Protein 7OXU (pdb70)

Secondary structure (DSSP, 8-state):
----HHHHHHHHHHHHHHHTT--TT-GGGGGSPPP----TTHHHHHHHHHHHHHHHHHHHTTSTTGGGS-HHHHHHHHHHHHHHHHHHHHTTTEETTTTEEESSSTTTEE-HHHHHTTT--HHHHHHHHHHHHHHHTTT--HHHHHHHHHHHHT-S-STT-S-HHHHHHHHHHHHHHHHHHHHHH-SS-SSHHHHHHHHHHHHHHHHHHHHHHHHHHHTSHHHHTTS-HHHHHHSSS--/--HHHHHH--

Foldseek 3Di:
DDADPVLVVLLVQLLVLLVVQDDLQLPCLVVFDFQDLCLRRQRSVLRVLLSQLVSLLSSQCRRPPLVVDPPQQVLQLSLLCVVVLVLLVQLSQADPVVLFRPNDDPRPTDDPSNVVSNQADCVQVVLSSVLSVVVVVLVDDSSQSSLLSNLSSLQLPTPRHDPSVVSVVSNVVSLVSNLNCCVPPNPDDPPSSVVSVVSSVSSVVSSVSCLVRVVVQCVDVVRVVSHDPSCCVSSHDDD/DCVVVVVVVD

Structure (mmCIF, N/CA/C/O backbone):
data_7OXU
#
_entry.id   7OXU
#
_cell.length_a   65.728
_cell.length_b   65.728
_cell.length_c   264.354
_cell.angle_alpha   90.000
_cell.angle_beta   90.000
_cell.angle_gamma   120.000
#
_symmetry.space_group_name_H-M   'P 65 2 2'
#
loop_
_entity.id
_entity.type
_entity.pdbx_description
1 polymer 'Vitamin D3 receptor A'
2 polymer 'Mediator of RNA polymerase II transcription subunit 1'
3 non-polymer 'calcitroic acid'
4 water water
#
loop_
_atom_site.group_PDB
_atom_site.id
_atom_site.type_symbol
_atom_site.label_atom_id
_atom_site.label_alt_id
_atom_site.label_comp_id
_atom_site.label_asym_id
_atom_site.label_entity_id
_atom_site.label_seq_id
_atom_site.pdbx_PDB_ins_code
_atom_site.Cartn_x
_atom_site.Cartn_y
_atom_site.Cartn_z
_atom_site.occupancy
_atom_site.B_iso_or_equiv
_atom_site.auth_seq_id
_atom_site.auth_comp_id
_atom_site.auth_asym_id
_atom_site.auth_atom_id
_atom_site.pdbx_PDB_model_num
ATOM 1 N N . HIS A 1 3 ? 15.675 49.711 68.516 1.00 113.53 154 HIS A N 1
ATOM 2 C CA . HIS A 1 3 ? 15.296 51.003 69.077 1.00 115.82 154 HIS A CA 1
ATOM 3 C C . HIS A 1 3 ? 15.001 52.037 67.975 1.00 107.52 154 HIS A C 1
ATOM 4 O O . HIS A 1 3 ? 13.978 52.717 68.022 1.00 104.29 154 HIS A O 1
ATOM 11 N N . MET A 1 4 ? 15.882 52.143 66.978 1.00 106.44 155 MET A N 1
ATOM 12 C CA . MET A 1 4 ? 15.687 53.045 65.849 1.00 103.40 155 MET A CA 1
ATOM 13 C C . MET A 1 4 ? 16.233 52.392 64.584 1.00 100.26 155 MET A C 1
ATOM 14 O O . MET A 1 4 ? 16.921 51.367 64.637 1.00 102.14 155 MET A O 1
ATOM 19 N N . LEU A 1 5 ? 15.911 52.996 63.435 1.00 91.39 156 LEU A N 1
ATOM 20 C CA . LEU A 1 5 ? 16.454 52.600 62.137 1.00 71.81 156 LEU A CA 1
ATOM 21 C C . LEU A 1 5 ? 17.630 53.494 61.767 1.00 69.69 156 LEU A C 1
ATOM 22 O O . LEU A 1 5 ? 17.581 54.715 61.968 1.00 75.05 156 LEU A O 1
ATOM 27 N N . SER A 1 6 ? 18.682 52.886 61.219 1.00 63.13 157 SER A N 1
ATOM 28 C CA . SER A 1 6 ? 19.867 53.648 60.851 1.00 67.08 157 SER A CA 1
ATOM 29 C C . SER A 1 6 ? 19.685 54.277 59.473 1.00 61.90 157 SER A C 1
ATOM 30 O O . SER A 1 6 ? 18.762 53.943 58.728 1.00 56.62 157 SER A O 1
ATOM 33 N N . ASP A 1 7 ? 20.572 55.219 59.149 1.00 59.71 158 ASP A N 1
ATOM 34 C CA . ASP A 1 7 ? 20.478 55.911 57.867 1.00 73.23 158 ASP A CA 1
ATOM 35 C C . ASP A 1 7 ? 20.685 54.946 56.704 1.00 73.92 158 ASP A C 1
ATOM 36 O O . ASP A 1 7 ? 19.909 54.943 55.743 1.00 74.96 158 ASP A O 1
ATOM 41 N N . GLU A 1 8 ? 21.717 54.101 56.781 1.00 75.28 159 GLU A N 1
ATOM 42 C CA . GLU A 1 8 ? 21.909 53.091 55.748 1.00 81.03 159 GLU A CA 1
ATOM 43 C C . GLU A 1 8 ? 20.663 52.225 55.594 1.00 78.74 159 GLU A C 1
ATOM 44 O O . GLU A 1 8 ? 20.274 51.877 54.473 1.00 80.54 159 GLU A O 1
ATOM 50 N N . GLN A 1 9 ? 19.998 51.904 56.707 1.00 73.00 160 GLN A N 1
ATOM 51 C CA . GLN A 1 9 ? 18.837 51.021 56.648 1.00 67.55 160 GLN A CA 1
ATOM 52 C C . GLN A 1 9 ? 17.599 51.721 56.100 1.00 67.76 160 GLN A C 1
ATOM 53 O O . GLN A 1 9 ? 16.789 51.089 55.411 1.00 69.71 160 GLN A O 1
ATOM 59 N N . MET A 1 10 ? 17.409 53.006 56.421 1.00 70.39 161 MET A N 1
ATOM 60 C CA . MET A 1 10 ? 16.341 53.763 55.778 1.00 65.94 161 MET A CA 1
ATOM 61 C C . MET A 1 10 ? 16.567 53.838 54.276 1.00 61.08 161 MET A C 1
ATOM 62 O O . MET A 1 10 ? 15.609 53.775 53.500 1.00 62.98 161 MET A O 1
ATOM 67 N N . GLN A 1 11 ? 17.830 53.957 53.846 1.00 57.60 162 GLN A N 1
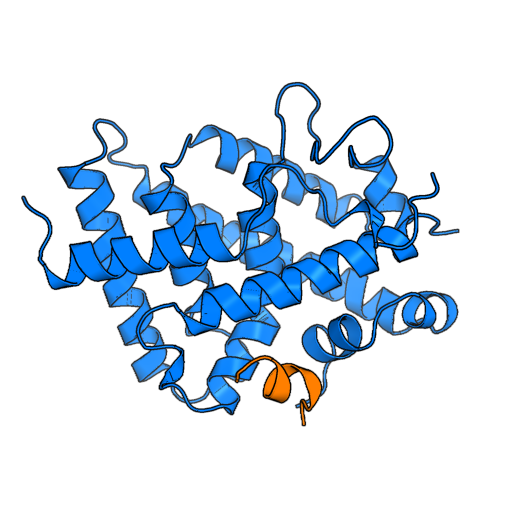ATOM 68 C CA . GLN A 1 11 ? 18.116 54.041 52.417 1.00 69.24 162 GLN A CA 1
ATOM 69 C C . GLN A 1 11 ? 17.904 52.698 51.724 1.00 67.28 162 GLN A C 1
ATOM 70 O O . GLN A 1 11 ? 17.398 52.653 50.595 1.00 60.15 162 GLN A O 1
ATOM 76 N N . ILE A 1 12 ? 18.281 51.593 52.377 1.00 64.55 163 ILE A N 1
ATOM 77 C CA . ILE A 1 12 ? 17.974 50.281 51.811 1.00 57.80 163 ILE A CA 1
ATOM 78 C C . ILE A 1 12 ? 16.463 50.135 51.614 1.00 61.02 163 ILE A C 1
ATOM 79 O O . ILE A 1 12 ? 16.002 49.623 50.588 1.00 63.44 163 ILE A O 1
ATOM 84 N N . ILE A 1 13 ? 15.668 50.620 52.571 1.00 64.10 164 ILE A N 1
ATOM 85 C CA . ILE A 1 13 ? 14.211 50.562 52.444 1.00 56.02 164 ILE A CA 1
ATOM 86 C C . ILE A 1 13 ? 13.723 51.464 51.310 1.00 50.65 164 ILE A C 1
ATOM 87 O O . ILE A 1 13 ? 12.785 51.124 50.582 1.00 46.29 164 ILE A O 1
ATOM 92 N N . ASN A 1 14 ? 14.315 52.647 51.173 1.00 51.82 165 ASN A N 1
ATOM 93 C CA . ASN A 1 14 ? 13.787 53.617 50.230 1.00 46.52 165 ASN A CA 1
ATOM 94 C C . ASN A 1 14 ? 13.958 53.137 48.804 1.00 50.81 165 ASN A C 1
ATOM 95 O O . ASN A 1 14 ? 12.994 53.123 48.030 1.00 55.73 165 ASN A O 1
ATOM 100 N N . SER A 1 15 ? 15.167 52.712 48.438 1.00 51.28 166 SER A N 1
ATOM 101 C CA . SER A 1 15 ? 15.353 52.285 47.057 1.00 56.64 166 SER A CA 1
ATOM 102 C C . SER A 1 15 ? 14.644 50.967 46.775 1.00 54.26 166 SER A C 1
ATOM 103 O O . SER A 1 15 ? 14.189 50.746 45.648 1.00 60.17 166 SER A O 1
ATOM 106 N N . LEU A 1 16 ? 14.493 50.105 47.777 1.00 49.82 167 LEU A N 1
ATOM 107 C CA . LEU A 1 16 ? 13.711 48.886 47.573 1.00 52.01 167 LEU A CA 1
ATOM 108 C C . LEU A 1 16 ? 12.247 49.196 47.281 1.00 51.61 167 LEU A C 1
ATOM 109 O O . LEU A 1 16 ? 11.637 48.578 46.400 1.00 56.69 167 LEU A O 1
ATOM 114 N N . VAL A 1 17 ? 11.651 50.125 48.035 1.00 43.09 168 VAL A N 1
ATOM 115 C CA . VAL A 1 17 ? 10.259 50.482 47.778 1.00 42.39 168 VAL A CA 1
ATOM 116 C C . VAL A 1 17 ? 10.133 51.169 46.432 1.00 51.99 168 VAL A C 1
ATOM 117 O O . VAL A 1 17 ? 9.226 50.873 45.645 1.00 66.24 168 VAL A O 1
ATOM 121 N N . GLU A 1 18 ? 11.044 52.095 46.146 1.00 52.12 169 GLU A N 1
ATOM 122 C CA . GLU A 1 18 ? 11.041 52.771 44.860 1.00 44.62 169 GLU A CA 1
ATOM 123 C C . GLU A 1 18 ? 11.208 51.776 43.717 1.00 48.72 169 GLU A C 1
ATOM 124 O O . GLU A 1 18 ? 10.503 51.848 42.704 1.00 47.60 169 GLU A O 1
ATOM 130 N N . ALA A 1 19 ? 12.134 50.828 43.872 1.00 50.52 170 ALA A N 1
ATOM 131 C CA . ALA A 1 19 ? 12.359 49.820 42.842 1.00 47.77 170 ALA A CA 1
ATOM 132 C C . ALA A 1 19 ? 11.078 49.067 42.522 1.00 47.04 170 ALA A C 1
ATOM 133 O O . ALA A 1 19 ? 10.718 48.893 41.353 1.00 61.51 170 ALA A O 1
ATOM 135 N N . HIS A 1 20 ? 10.394 48.592 43.553 1.00 39.87 171 HIS A N 1
ATOM 136 C CA . HIS A 1 20 ? 9.140 47.886 43.345 1.00 39.30 171 HIS A CA 1
ATOM 137 C C . HIS A 1 20 ? 8.126 48.785 42.674 1.00 48.02 171 HIS A C 1
ATOM 138 O O . HIS A 1 20 ? 7.359 48.340 41.808 1.00 58.10 171 HIS A O 1
ATOM 145 N N . HIS A 1 21 ? 8.117 50.059 43.046 1.00 45.84 172 HIS A N 1
ATOM 146 C CA . HIS A 1 21 ? 7.171 50.974 42.424 1.00 51.67 172 HIS A CA 1
ATOM 147 C C . HIS A 1 21 ? 7.458 51.158 40.937 1.00 51.88 172 HIS A C 1
ATOM 148 O O . HIS A 1 21 ? 6.527 51.315 40.147 1.00 53.14 172 HIS A O 1
ATOM 155 N N . LYS A 1 22 ? 8.731 51.115 40.538 1.00 54.66 173 LYS A N 1
ATOM 156 C CA . LYS A 1 22 ? 9.120 51.235 39.140 1.00 59.91 173 LYS A CA 1
ATOM 157 C C . LYS A 1 22 ? 8.887 49.964 38.336 1.00 63.47 173 LYS A C 1
ATOM 158 O O . LYS A 1 22 ? 9.093 49.987 37.122 1.00 74.42 173 LYS A O 1
ATOM 164 N N . THR A 1 23 ? 8.475 48.864 38.972 1.00 55.67 174 THR A N 1
ATOM 165 C CA . THR A 1 23 ? 8.385 47.569 38.307 1.00 40.09 174 THR A CA 1
ATOM 166 C C . THR A 1 23 ? 7.071 46.848 38.599 1.00 38.93 174 THR A C 1
ATOM 167 O O . THR A 1 23 ? 6.952 45.657 38.289 1.00 42.48 174 THR A O 1
ATOM 171 N N . TYR A 1 24 ? 6.087 47.530 39.188 1.00 41.31 175 TYR A N 1
ATOM 172 C CA . TYR A 1 24 ? 4.792 46.932 39.499 1.00 35.26 175 TYR A CA 1
ATOM 173 C C . TYR A 1 24 ? 3.685 47.941 39.234 1.00 45.91 175 TYR A C 1
ATOM 174 O O . TYR A 1 24 ? 3.665 49.027 39.821 1.00 49.95 175 TYR A O 1
ATOM 183 N N . ASP A 1 25 ? 2.748 47.562 38.373 1.00 55.19 176 ASP A N 1
ATOM 184 C CA . ASP A 1 25 ? 1.644 48.415 37.958 1.00 55.91 176 ASP A CA 1
ATOM 185 C C . ASP A 1 25 ? 0.366 47.804 38.512 1.00 55.83 176 ASP A C 1
ATOM 186 O O . ASP A 1 25 ? -0.055 46.729 38.073 1.00 62.59 176 ASP A O 1
ATOM 191 N N . ASP A 1 26 ? -0.236 48.487 39.486 1.00 52.96 177 ASP A N 1
ATOM 192 C CA . ASP A 1 26 ? -1.447 48.023 40.151 1.00 60.87 177 ASP A CA 1
ATOM 193 C C . ASP A 1 26 ? -2.683 48.143 39.275 1.00 69.89 177 ASP A C 1
ATOM 194 O O . ASP A 1 26 ? -3.794 47.884 39.760 1.00 79.05 177 ASP A O 1
ATOM 199 N N . SER A 1 27 ? -2.516 48.552 38.010 1.00 66.30 178 SER A N 1
ATOM 200 C CA . SER A 1 27 ? -3.600 48.594 37.039 1.00 63.58 178 SER A CA 1
ATOM 201 C C . SER A 1 27 ? -3.504 47.503 35.987 1.00 53.26 178 SER A C 1
ATOM 202 O O . SER A 1 27 ? -4.486 47.266 35.285 1.00 63.51 178 SER A O 1
ATOM 205 N N . TYR A 1 28 ? -2.352 46.844 35.860 1.00 51.25 179 TYR A N 1
ATOM 206 C CA . TYR A 1 28 ? -2.167 45.723 34.941 1.00 53.62 179 TYR A CA 1
ATOM 207 C C . TYR A 1 28 ? -2.534 46.121 33.515 1.00 55.70 179 TYR A C 1
ATOM 208 O O . TYR A 1 28 ? -3.274 45.431 32.816 1.00 62.46 179 TYR A O 1
ATOM 217 N N . SER A 1 29 ? -2.031 47.277 33.090 1.00 55.35 180 SER A N 1
ATOM 218 C CA . SER A 1 29 ? -2.467 47.840 31.822 1.00 61.62 180 SER A CA 1
ATOM 219 C C . SER A 1 29 ? -1.650 47.325 30.651 1.00 67.09 180 SER A C 1
ATOM 220 O O . SER A 1 29 ? -2.061 47.511 29.501 1.00 80.94 180 SER A O 1
ATOM 223 N N . ASP A 1 30 ? -0.519 46.678 30.921 1.00 56.92 181 ASP A N 1
ATOM 224 C CA . ASP A 1 30 ? 0.272 46.023 29.893 1.00 59.19 181 ASP A CA 1
ATOM 225 C C . ASP A 1 30 ? -0.280 44.661 29.504 1.00 64.14 181 ASP A C 1
ATOM 226 O O . ASP A 1 30 ? 0.144 44.110 28.481 1.00 61.16 181 ASP A O 1
ATOM 231 N N . PHE A 1 31 ? -1.213 44.110 30.285 1.00 63.45 182 PHE A N 1
ATOM 232 C CA . PHE A 1 31 ? -1.719 42.775 29.987 1.00 52.60 182 PHE A CA 1
ATOM 233 C C . PHE A 1 31 ? -2.438 42.715 28.643 1.00 53.19 182 PHE A C 1
ATOM 234 O O . PHE A 1 31 ? -2.553 41.630 28.058 1.00 52.25 182 PHE A O 1
ATOM 242 N N . VAL A 1 32 ? -2.896 43.852 28.114 1.00 48.72 183 VAL A N 1
ATOM 243 C CA . VAL A 1 32 ? -3.547 43.802 26.808 1.00 58.43 183 VAL A CA 1
ATOM 244 C C . VAL A 1 32 ? -2.557 43.452 25.709 1.00 60.55 183 VAL A C 1
ATOM 245 O O . VAL A 1 32 ? -2.954 42.920 24.671 1.00 70.93 183 VAL A O 1
ATOM 249 N N . ARG A 1 33 ? -1.272 43.709 25.924 1.00 56.59 184 ARG A N 1
ATOM 250 C CA . ARG A 1 33 ? -0.254 43.401 24.939 1.00 56.97 184 ARG A CA 1
ATOM 251 C C . ARG A 1 33 ? 0.146 41.932 24.935 1.00 50.30 184 ARG A C 1
ATOM 252 O O . ARG A 1 33 ? 0.924 41.526 24.071 1.00 59.70 184 ARG A O 1
ATOM 260 N N . PHE A 1 34 ? -0.340 41.137 25.876 1.00 45.62 185 PHE A N 1
ATOM 261 C CA . PHE A 1 34 ? -0.031 39.714 25.869 1.00 49.44 185 PHE A CA 1
ATOM 262 C C . PHE A 1 34 ? -0.946 38.996 24.898 1.00 50.92 185 PHE A C 1
ATOM 263 O O . PHE A 1 34 ? -2.007 39.502 24.519 1.00 58.84 185 PHE A O 1
ATOM 271 N N . ARG A 1 35 ? -0.554 37.777 24.540 1.00 47.65 186 ARG A N 1
ATOM 272 C CA . ARG A 1 35 ? -1.462 36.944 23.774 1.00 53.14 186 ARG A CA 1
ATOM 273 C C . ARG A 1 35 ? -2.711 36.700 24.614 1.00 50.47 186 ARG A C 1
ATOM 274 O O . ARG A 1 35 ? -2.615 36.544 25.830 1.00 53.30 186 ARG A O 1
ATOM 282 N N . PRO A 1 36 ? -3.888 36.660 23.997 1.00 58.30 187 PRO A N 1
ATOM 283 C CA . PRO A 1 36 ? -5.114 36.730 24.780 1.00 56.41 187 PRO A CA 1
ATOM 284 C C . PRO A 1 36 ? -5.364 35.431 25.520 1.00 58.25 187 PRO A C 1
ATOM 285 O O . PRO A 1 36 ? -4.987 34.346 25.049 1.00 61.02 187 PRO A O 1
ATOM 289 N N . PRO A 1 37 ? -5.999 35.492 26.689 1.00 59.82 188 PRO A N 1
ATOM 290 C CA . PRO A 1 37 ? -6.377 34.257 27.378 1.00 51.80 188 PRO A CA 1
ATOM 291 C C . PRO A 1 37 ? -7.501 33.543 26.644 1.00 53.17 188 PRO A C 1
ATOM 292 O O . PRO A 1 37 ? -8.395 34.172 26.075 1.00 52.49 188 PRO A O 1
ATOM 296 N N . VAL A 1 38 ? -7.448 32.213 26.667 1.00 55.61 189 VAL A N 1
ATOM 297 C CA . VAL A 1 38 ? -8.470 31.360 26.070 1.00 60.12 189 VAL A CA 1
ATOM 298 C C . VAL A 1 38 ? -8.835 30.298 27.096 1.00 67.22 189 VAL A C 1
ATOM 299 O O . VAL A 1 38 ? -7.979 29.500 27.491 1.00 70.64 189 VAL A O 1
ATOM 303 N N . ARG A 1 39 ? -10.092 30.285 27.531 1.00 70.43 190 ARG A N 1
ATOM 304 C CA . ARG A 1 39 ? -10.525 29.311 28.536 1.00 68.29 190 ARG A CA 1
ATOM 305 C C . ARG A 1 39 ? -11.127 28.056 27.920 1.00 72.18 190 ARG A C 1
ATOM 306 O O . ARG A 1 39 ? -12.267 27.699 28.221 1.00 75.24 190 ARG A O 1
ATOM 314 N N . ARG A 1 100 ? -4.770 21.855 23.893 1.00 94.45 251 ARG A N 1
ATOM 315 C CA . ARG A 1 100 ? -5.393 21.377 25.117 1.00 94.95 251 ARG A CA 1
ATOM 316 C C . ARG A 1 100 ? -5.074 22.295 26.294 1.00 92.55 251 ARG A C 1
ATOM 317 O O . ARG A 1 100 ? -5.755 22.256 27.319 1.00 100.65 251 ARG A O 1
ATOM 325 N N . LEU A 1 101 ? -4.035 23.115 26.143 1.00 82.25 252 LEU A N 1
ATOM 326 C CA . LEU A 1 101 ? -3.602 24.059 27.177 1.00 67.35 252 LEU A CA 1
ATOM 327 C C . LEU A 1 101 ? -3.809 25.484 26.674 1.00 58.22 252 LEU A C 1
ATOM 328 O O . LEU A 1 101 ? -2.864 26.198 26.345 1.00 57.05 252 LEU A O 1
ATOM 333 N N . SER A 1 102 ? -5.073 25.907 26.646 1.00 56.30 253 SER A N 1
ATOM 334 C CA . SER A 1 102 ? -5.446 27.132 25.952 1.00 53.01 253 SER A CA 1
ATOM 335 C C . SER A 1 102 ? -4.984 28.393 26.659 1.00 62.37 253 SER A C 1
ATOM 336 O O . SER A 1 102 ? -5.022 29.465 26.047 1.00 71.16 253 SER A O 1
ATOM 339 N N . MET A 1 103 ? -4.566 28.310 27.922 1.00 58.66 254 MET A N 1
ATOM 340 C CA . MET A 1 103 ? -4.123 29.498 28.638 1.00 52.27 254 MET A CA 1
ATOM 341 C C . MET A 1 103 ? -2.614 29.663 28.606 1.00 48.88 254 MET A C 1
ATOM 342 O O . MET A 1 103 ? -2.116 30.743 28.936 1.00 51.72 254 MET A O 1
ATOM 347 N N . LEU A 1 104 ? -1.886 28.629 28.211 1.00 44.23 255 LEU A N 1
ATOM 348 C CA . LEU A 1 104 ? -0.428 28.703 28.162 1.00 41.03 255 LEU A CA 1
ATOM 349 C C . LEU A 1 104 ? 0.100 29.911 27.394 1.00 44.19 255 LEU A C 1
ATOM 350 O O . LEU A 1 104 ? 1.058 30.536 27.871 1.00 45.38 255 LEU A O 1
ATOM 355 N N . PRO A 1 105 ? -0.426 30.280 26.218 1.00 43.05 256 PRO A N 1
ATOM 356 C CA . PRO A 1 105 ? 0.096 31.491 25.557 1.00 44.61 256 PRO A CA 1
ATOM 357 C C . PRO A 1 105 ? 0.039 32.741 26.421 1.00 44.46 256 PRO A C 1
ATOM 358 O O . PRO A 1 105 ? 1.049 33.449 26.555 1.00 46.69 256 PRO A O 1
ATOM 362 N N . HIS A 1 106 ? -1.127 33.048 26.988 1.00 44.94 257 HIS A N 1
ATOM 363 C CA . HIS A 1 106 ? -1.258 34.201 27.874 1.00 45.08 257 HIS A CA 1
ATOM 364 C C . HIS A 1 106 ? -0.358 34.057 29.104 1.00 50.02 257 HIS A C 1
ATOM 365 O O . HIS A 1 106 ? 0.416 34.961 29.442 1.00 53.40 257 HIS A O 1
ATOM 372 N N . LEU A 1 107 ? -0.425 32.916 29.777 1.00 47.14 258 LEU A N 1
ATOM 373 C CA . LEU A 1 107 ? 0.278 32.821 31.048 1.00 42.83 258 LEU A CA 1
ATOM 374 C C . LEU A 1 107 ? 1.775 32.766 30.846 1.00 43.67 258 LEU A C 1
ATOM 375 O O . LEU A 1 107 ? 2.527 33.231 31.704 1.00 52.38 258 LEU A O 1
ATOM 380 N N . ALA A 1 108 ? 2.235 32.241 29.716 1.00 42.46 259 ALA A N 1
ATOM 381 C CA . ALA A 1 108 ? 3.663 32.316 29.435 1.00 38.92 259 ALA A CA 1
ATOM 382 C C . ALA A 1 108 ? 4.069 33.758 29.179 1.00 40.94 259 ALA A C 1
ATOM 383 O O . ALA A 1 108 ? 5.155 34.198 29.587 1.00 35.29 259 ALA A O 1
ATOM 385 N N . ASP A 1 109 ? 3.195 34.512 28.514 1.00 41.50 260 ASP A N 1
ATOM 386 C CA . ASP A 1 109 ? 3.474 35.920 28.286 1.00 41.14 260 ASP A CA 1
ATOM 387 C C . ASP A 1 109 ? 3.468 36.699 29.601 1.00 44.54 260 ASP A C 1
ATOM 388 O O . ASP A 1 109 ? 4.348 37.539 29.822 1.00 41.40 260 ASP A O 1
ATOM 393 N N . LEU A 1 110 ? 2.503 36.406 30.497 1.00 49.50 261 LEU A N 1
ATOM 394 C CA . LEU A 1 110 ? 2.485 37.005 31.842 1.00 43.90 261 LEU A CA 1
ATOM 395 C C . LEU A 1 110 ? 3.777 36.712 32.600 1.00 41.34 261 LEU A C 1
ATOM 396 O O . LEU A 1 110 ? 4.445 37.633 33.081 1.00 47.17 261 LEU A O 1
ATOM 401 N N . VAL A 1 111 ? 4.143 35.427 32.701 1.00 41.39 262 VAL A N 1
ATOM 402 C CA . VAL A 1 111 ? 5.376 34.996 33.367 1.00 32.47 262 VAL A CA 1
ATOM 403 C C . VAL A 1 111 ? 6.605 35.650 32.740 1.00 44.62 262 VAL A C 1
ATOM 404 O O . VAL A 1 111 ? 7.564 36.008 33.436 1.00 44.13 262 VAL A O 1
ATOM 408 N N . SER A 1 112 ? 6.612 35.797 31.413 1.00 49.62 263 SER A N 1
ATOM 409 C CA . SER A 1 112 ? 7.782 36.366 30.755 1.00 42.93 263 SER A CA 1
ATOM 410 C C . SER A 1 112 ? 7.905 37.848 31.061 1.00 40.38 263 SER A C 1
ATOM 411 O O . SER A 1 112 ? 9.008 38.354 31.286 1.00 48.33 263 SER A O 1
ATOM 414 N N . TYR A 1 113 ? 6.777 38.558 31.037 1.00 43.71 264 TYR A N 1
ATOM 415 C CA . TYR A 1 113 ? 6.717 39.951 31.469 1.00 42.43 264 TYR A CA 1
ATOM 416 C C . TYR A 1 113 ? 7.278 40.114 32.867 1.00 40.38 264 TYR A C 1
ATOM 417 O O . TYR A 1 113 ? 8.158 40.950 33.097 1.00 41.40 264 TYR A O 1
ATOM 426 N N . SER A 1 114 ? 6.784 39.294 33.809 1.00 45.51 265 SER A N 1
ATOM 427 C CA . SER A 1 114 ? 7.135 39.434 35.221 1.00 44.70 265 SER A CA 1
ATOM 428 C C . SER A 1 114 ? 8.600 39.117 35.460 1.00 44.78 265 SER A C 1
ATOM 429 O O . SER A 1 114 ? 9.240 39.751 36.307 1.00 43.13 265 SER A O 1
ATOM 432 N N . ILE A 1 115 ? 9.152 38.145 34.721 1.00 40.55 266 ILE A N 1
ATOM 433 C CA . ILE A 1 115 ? 10.590 37.885 34.800 1.00 37.06 266 ILE A CA 1
ATOM 434 C C . ILE A 1 115 ? 11.363 39.158 34.515 1.00 42.90 266 ILE A C 1
ATOM 435 O O . ILE A 1 115 ? 12.290 39.523 35.250 1.00 48.66 266 ILE A O 1
ATOM 440 N N . GLN A 1 116 ? 10.975 39.865 33.452 1.00 42.29 267 GLN A N 1
ATOM 441 C CA . GLN A 1 116 ? 11.617 41.138 33.136 1.00 43.60 267 GLN A CA 1
ATOM 442 C C . GLN A 1 116 ? 11.480 42.120 34.280 1.00 45.20 267 GLN A C 1
ATOM 443 O O . GLN A 1 116 ? 12.434 42.832 34.623 1.00 45.58 267 GLN A O 1
ATOM 449 N N . LYS A 1 117 ? 10.284 42.193 34.859 1.00 46.75 268 LYS A N 1
ATOM 450 C CA . LYS A 1 117 ? 10.071 43.006 36.044 1.00 41.54 268 LYS A CA 1
ATOM 451 C C . LYS A 1 117 ? 11.008 42.589 37.175 1.00 45.11 268 LYS A C 1
ATOM 452 O O . LYS A 1 117 ? 11.714 43.423 37.749 1.00 47.74 268 LYS A O 1
ATOM 458 N N . VAL A 1 118 ? 11.059 41.287 37.478 1.00 42.52 269 VAL A N 1
ATOM 459 C CA . VAL A 1 118 ? 11.859 40.810 38.602 1.00 40.35 269 VAL A CA 1
ATOM 460 C C . VAL A 1 118 ? 13.322 41.183 38.417 1.00 46.40 269 VAL A C 1
ATOM 461 O O . VAL A 1 118 ? 14.019 41.499 39.384 1.00 56.19 269 VAL A O 1
ATOM 465 N N . ILE A 1 119 ? 13.794 41.217 37.178 1.00 50.79 270 ILE A N 1
ATOM 466 C CA . ILE A 1 119 ? 15.181 41.593 36.913 1.00 48.12 270 ILE A CA 1
ATOM 467 C C . ILE A 1 119 ? 15.423 43.067 37.230 1.00 47.34 270 ILE A C 1
ATOM 468 O O . ILE A 1 119 ? 16.399 43.413 37.904 1.00 52.85 270 ILE A O 1
ATOM 473 N N . GLY A 1 120 ? 14.564 43.961 36.721 1.00 35.08 271 GLY A N 1
ATOM 474 C CA . GLY A 1 120 ? 14.739 45.384 36.996 1.00 41.45 271 GLY A CA 1
ATOM 475 C C . GLY A 1 120 ? 14.704 45.717 38.483 1.00 50.35 271 GLY A C 1
ATOM 476 O O . GLY A 1 120 ? 15.454 46.581 38.956 1.00 45.79 271 GLY A O 1
ATOM 477 N N . PHE A 1 121 ? 13.811 45.053 39.231 1.00 45.13 272 PHE A N 1
ATOM 478 C CA . PHE A 1 121 ? 13.831 45.110 40.688 1.00 41.25 272 PHE A CA 1
ATOM 479 C C . PHE A 1 121 ? 15.161 44.606 41.238 1.00 47.02 272 PHE A C 1
ATOM 480 O O . PHE A 1 121 ? 15.827 45.295 42.022 1.00 47.83 272 PHE A O 1
ATOM 488 N N . ALA A 1 122 ? 15.580 43.414 40.806 1.00 49.33 273 ALA A N 1
ATOM 489 C CA . ALA A 1 122 ? 16.815 42.822 41.310 1.00 41.55 273 ALA A CA 1
ATOM 490 C C . ALA A 1 122 ? 18.018 43.717 41.051 1.00 43.23 273 ALA A C 1
ATOM 491 O O . ALA A 1 122 ? 18.920 43.809 41.887 1.00 55.13 273 ALA A O 1
ATOM 493 N N . LYS A 1 123 ? 18.059 44.373 39.895 1.00 44.82 274 LYS A N 1
ATOM 494 C CA . LYS A 1 123 ? 19.163 45.268 39.575 1.00 50.87 274 LYS A CA 1
ATOM 495 C C . LYS A 1 123 ? 19.225 46.469 40.496 1.00 55.97 274 LYS A C 1
ATOM 496 O O . LYS A 1 123 ? 20.142 47.285 40.367 1.00 58.28 274 LYS A O 1
ATOM 502 N N . MET A 1 124 ? 18.270 46.618 41.398 1.00 54.87 275 MET A N 1
ATOM 503 C CA . MET A 1 124 ? 18.223 47.794 42.239 1.00 59.74 275 MET A CA 1
ATOM 504 C C . MET A 1 124 ? 18.342 47.487 43.721 1.00 58.94 275 MET A C 1
ATOM 505 O O . MET A 1 124 ? 18.545 48.423 44.510 1.00 56.69 275 MET A O 1
ATOM 510 N N . ILE A 1 125 ? 18.219 46.218 44.112 1.00 56.29 276 ILE A N 1
ATOM 511 C CA . ILE A 1 125 ? 18.608 45.694 45.420 1.00 44.02 276 ILE A CA 1
ATOM 512 C C . ILE A 1 125 ? 20.047 46.116 45.687 1.00 52.70 276 ILE A C 1
ATOM 513 O O . ILE A 1 125 ? 20.918 45.879 44.839 1.00 63.61 276 ILE A O 1
ATOM 518 N N . PRO A 1 126 ? 20.344 46.740 46.827 1.00 60.63 277 PRO A N 1
ATOM 519 C CA . PRO A 1 126 ? 21.718 47.198 47.100 1.00 67.06 277 PRO A CA 1
ATOM 520 C C . PRO A 1 126 ? 22.738 46.068 47.044 1.00 63.17 277 PRO A C 1
ATOM 521 O O . PRO A 1 126 ? 22.629 45.069 47.755 1.00 57.59 277 PRO A O 1
ATOM 525 N N . GLY A 1 127 ? 23.735 46.231 46.176 1.00 64.51 278 GLY A N 1
ATOM 526 C CA . GLY A 1 127 ? 24.832 45.295 46.080 1.00 65.73 278 GLY A CA 1
ATOM 527 C C . GLY A 1 127 ? 24.672 44.186 45.059 1.00 59.05 278 GLY A C 1
ATOM 528 O O . GLY A 1 127 ? 25.673 43.571 44.681 1.00 59.53 278 GLY A O 1
ATOM 529 N N . PHE A 1 128 ? 23.446 43.886 44.630 1.00 47.74 279 PHE A N 1
ATOM 530 C CA . PHE A 1 128 ? 23.252 42.876 43.591 1.00 65.96 279 PHE A CA 1
ATOM 531 C C . PHE A 1 128 ? 24.089 43.193 42.352 1.00 62.68 279 PHE A C 1
ATOM 532 O O . PHE A 1 128 ? 24.781 42.319 41.817 1.00 64.27 279 PHE A O 1
ATOM 540 N N . ARG A 1 129 ? 24.074 44.455 41.912 1.00 58.18 280 ARG A N 1
ATOM 541 C CA . ARG A 1 129 ? 24.853 44.876 40.753 1.00 61.62 280 ARG A CA 1
ATOM 542 C C . ARG A 1 129 ? 26.330 44.529 40.863 1.00 59.07 280 ARG A C 1
ATOM 543 O O . ARG A 1 129 ? 26.998 44.411 39.833 1.00 72.57 280 ARG A O 1
ATOM 551 N N . ASP A 1 130 ? 26.860 44.371 42.069 1.00 58.52 281 ASP A N 1
ATOM 552 C CA . ASP A 1 130 ? 28.293 44.183 42.254 1.00 68.02 281 ASP A CA 1
ATOM 553 C C . ASP A 1 130 ? 28.699 42.724 42.278 1.00 68.19 281 ASP A C 1
ATOM 554 O O . ASP A 1 130 ? 29.899 42.429 42.211 1.00 77.44 281 ASP A O 1
ATOM 559 N N . LEU A 1 131 ? 27.733 41.819 42.396 1.00 64.29 282 LEU A N 1
ATOM 560 C CA . LEU A 1 131 ? 28.003 40.403 42.208 1.00 66.23 282 LEU A CA 1
ATOM 561 C C . LEU A 1 131 ? 28.452 40.146 40.777 1.00 61.93 282 LEU A C 1
ATOM 562 O O . LEU A 1 131 ? 28.040 40.835 39.843 1.00 59.63 282 LEU A O 1
ATOM 567 N N . THR A 1 132 ? 29.291 39.134 40.598 1.00 63.81 283 THR A N 1
ATOM 568 C CA . THR A 1 132 ? 29.677 38.781 39.241 1.00 66.76 283 THR A CA 1
ATOM 569 C C . THR A 1 132 ? 28.446 38.392 38.430 1.00 64.15 283 THR A C 1
ATOM 570 O O . THR A 1 132 ? 27.386 38.058 38.970 1.00 62.67 283 THR A O 1
ATOM 574 N N . ALA A 1 133 ? 28.587 38.478 37.106 1.00 67.14 284 ALA A N 1
ATOM 575 C CA . ALA A 1 133 ? 27.463 38.190 36.221 1.00 59.52 284 ALA A CA 1
ATOM 576 C C . ALA A 1 133 ? 26.925 36.788 36.454 1.00 54.56 284 ALA A C 1
ATOM 577 O O . ALA A 1 133 ? 25.712 36.552 36.371 1.00 47.42 284 ALA A O 1
ATOM 579 N N . GLU A 1 134 ? 27.814 35.842 36.752 1.00 53.77 285 GLU A N 1
ATOM 580 C CA . GLU A 1 134 ? 27.378 34.465 36.928 1.00 63.27 285 GLU A CA 1
ATOM 581 C C . GLU A 1 134 ? 26.546 34.305 38.197 1.00 67.35 285 GLU A C 1
ATOM 582 O O . GLU A 1 134 ? 25.604 33.504 38.219 1.00 67.10 285 GLU A O 1
ATOM 588 N N . ASP A 1 135 ? 26.835 35.089 39.243 1.00 69.66 286 ASP A N 1
ATOM 589 C CA . ASP A 1 135 ? 26.004 35.020 40.441 1.00 61.44 286 ASP A CA 1
ATOM 590 C C . ASP A 1 135 ? 24.681 35.734 40.245 1.00 55.80 286 ASP A C 1
ATOM 591 O O . ASP A 1 135 ? 23.644 35.229 40.685 1.00 65.96 286 ASP A O 1
ATOM 596 N N . GLN A 1 136 ? 24.684 36.897 39.585 1.00 50.07 287 GLN A N 1
ATOM 597 C CA . GLN A 1 136 ? 23.406 37.538 39.276 1.00 51.43 287 GLN A CA 1
ATOM 598 C C . GLN A 1 136 ? 22.525 36.612 38.453 1.00 46.18 287 GLN A C 1
ATOM 599 O O . GLN A 1 136 ? 21.307 36.550 38.660 1.00 48.06 287 GLN A O 1
ATOM 605 N N . ILE A 1 137 ? 23.127 35.877 37.521 1.00 45.83 288 ILE A N 1
ATOM 606 C CA . ILE A 1 137 ? 22.357 34.947 36.708 1.00 55.52 288 ILE A CA 1
ATOM 607 C C . ILE A 1 137 ? 21.914 33.752 37.552 1.00 56.23 288 ILE A C 1
ATOM 608 O O . ILE A 1 137 ? 20.737 33.362 37.533 1.00 47.36 288 ILE A O 1
ATOM 613 N N . ALA A 1 138 ? 22.836 33.191 38.350 1.00 57.78 289 ALA A N 1
ATOM 614 C CA . ALA A 1 138 ? 22.500 32.036 39.181 1.00 41.55 289 ALA A CA 1
ATOM 615 C C . ALA A 1 138 ? 21.354 32.346 40.140 1.00 50.56 289 ALA A C 1
ATOM 616 O O . ALA A 1 138 ? 20.446 31.526 40.322 1.00 52.76 289 ALA A O 1
ATOM 618 N N . LEU A 1 139 ? 21.363 33.539 40.737 1.00 46.64 290 LEU A N 1
ATOM 619 C CA . LEU A 1 139 ? 20.299 33.930 41.656 1.00 50.00 290 LEU A CA 1
ATOM 620 C C . LEU A 1 139 ? 18.972 34.136 40.931 1.00 49.96 290 LEU A C 1
ATOM 621 O O . LEU A 1 139 ? 17.934 33.618 41.358 1.00 49.06 290 LEU A O 1
ATOM 626 N N . LEU A 1 140 ? 18.977 34.902 39.837 1.00 55.16 291 LEU A N 1
ATOM 627 C CA . LEU A 1 140 ? 17.733 35.141 39.105 1.00 52.48 291 LEU A CA 1
ATOM 628 C C . LEU A 1 140 ? 17.157 33.856 38.511 1.00 47.55 291 LEU A C 1
ATOM 629 O O . LEU A 1 140 ? 15.934 33.705 38.439 1.00 44.59 291 LEU A O 1
ATOM 634 N N . LYS A 1 141 ? 18.005 32.915 38.093 1.00 42.92 292 LYS A N 1
ATOM 635 C CA . LYS A 1 141 ? 17.487 31.698 37.475 1.00 43.14 292 LYS A CA 1
ATOM 636 C C . LYS A 1 141 ? 16.747 30.821 38.482 1.00 51.49 292 LYS A C 1
ATOM 637 O O . LYS A 1 141 ? 15.650 30.331 38.191 1.00 60.92 292 LYS A O 1
ATOM 643 N N . SER A 1 142 ? 17.315 30.616 39.680 1.00 54.83 293 SER A N 1
ATOM 644 C CA . SER A 1 142 ? 16.645 29.747 40.644 1.00 57.87 293 SER A CA 1
ATOM 645 C C . SER A 1 142 ? 15.546 30.439 41.441 1.00 51.50 293 SER A C 1
ATOM 646 O O . SER A 1 142 ? 14.657 29.751 41.947 1.00 62.70 293 SER A O 1
ATOM 649 N N . SER A 1 143 ? 15.565 31.766 41.566 1.00 40.11 294 SER A N 1
ATOM 650 C CA . SER A 1 143 ? 14.614 32.453 42.439 1.00 42.87 294 SER A CA 1
ATOM 651 C C . SER A 1 143 ? 13.486 33.143 41.696 1.00 44.22 294 SER A C 1
ATOM 652 O O . SER A 1 143 ? 12.519 33.565 42.336 1.00 54.98 294 SER A O 1
ATOM 655 N N . ALA A 1 144 ? 13.597 33.282 40.376 1.00 46.83 295 ALA A N 1
ATOM 656 C CA . ALA A 1 144 ? 12.645 34.075 39.599 1.00 38.31 295 ALA A CA 1
ATOM 657 C C . ALA A 1 144 ? 11.200 33.686 39.883 1.00 43.54 295 ALA A C 1
ATOM 658 O O . ALA A 1 144 ? 10.355 34.549 40.154 1.00 46.51 295 ALA A O 1
ATOM 660 N N . ILE A 1 145 ? 10.890 32.390 39.806 1.00 47.97 296 ILE A N 1
ATOM 661 C CA . ILE A 1 145 ? 9.509 31.960 40.000 1.00 50.93 296 ILE A CA 1
ATOM 662 C C . ILE A 1 145 ? 9.036 32.273 41.412 1.00 52.72 296 ILE A C 1
ATOM 663 O O . ILE A 1 145 ? 7.873 32.646 41.620 1.00 53.65 296 ILE A O 1
ATOM 668 N N . GLU A 1 146 ? 9.929 32.133 42.403 1.00 45.45 297 GLU A N 1
ATOM 669 C CA . GLU A 1 146 ? 9.577 32.457 43.781 1.00 47.91 297 GLU A CA 1
ATOM 670 C C . GLU A 1 146 ? 9.260 33.941 43.942 1.00 45.06 297 GLU A C 1
ATOM 671 O O . GLU A 1 146 ? 8.322 34.303 44.663 1.00 44.29 297 GLU A O 1
ATOM 677 N N . ILE A 1 147 ? 10.031 34.814 43.281 1.00 41.60 298 ILE A N 1
ATOM 678 C CA . ILE A 1 147 ? 9.730 36.246 43.326 1.00 39.64 298 ILE A CA 1
ATOM 679 C C . ILE A 1 147 ? 8.441 36.555 42.588 1.00 44.07 298 ILE A C 1
ATOM 680 O O . ILE A 1 147 ? 7.736 37.507 42.931 1.00 51.75 298 ILE A O 1
ATOM 685 N N . ILE A 1 148 ? 8.121 35.775 41.557 1.00 48.25 299 ILE A N 1
ATOM 686 C CA . ILE A 1 148 ? 6.851 35.938 40.860 1.00 49.09 299 ILE A CA 1
ATOM 687 C C . ILE A 1 148 ? 5.688 35.518 41.758 1.00 50.32 299 ILE A C 1
ATOM 688 O O . ILE A 1 148 ? 4.664 36.211 41.830 1.00 65.33 299 ILE A O 1
ATOM 693 N N . MET A 1 149 ? 5.827 34.395 42.470 1.00 43.01 300 MET A N 1
ATOM 694 C CA . MET A 1 149 ? 4.793 33.993 43.423 1.00 50.36 300 MET A CA 1
ATOM 695 C C . MET A 1 149 ? 4.617 35.036 44.526 1.00 50.84 300 MET A C 1
ATOM 696 O O . MET A 1 149 ? 3.491 35.412 44.868 1.00 50.39 300 MET A O 1
ATOM 701 N N . LEU A 1 150 ? 5.730 35.524 45.084 1.00 51.06 301 LEU A N 1
ATOM 702 C CA . LEU A 1 150 ? 5.688 36.595 46.079 1.00 41.29 301 LEU A CA 1
ATOM 703 C C . LEU A 1 150 ? 5.007 37.841 45.540 1.00 42.51 301 LEU A C 1
ATOM 704 O O . LEU A 1 150 ? 4.111 38.398 46.183 1.00 44.22 301 LEU A O 1
ATOM 709 N N . ARG A 1 151 ? 5.445 38.321 44.366 1.00 45.10 302 ARG A N 1
ATOM 710 C CA . ARG A 1 151 ? 4.890 39.571 43.857 1.00 42.04 302 ARG A CA 1
ATOM 711 C C . ARG A 1 151 ? 3.452 39.385 43.407 1.00 43.86 302 ARG A C 1
ATOM 712 O O . ARG A 1 151 ? 2.658 40.330 43.475 1.00 49.26 302 ARG A O 1
ATOM 720 N N . SER A 1 152 ? 3.084 38.168 42.991 1.00 38.06 303 SER A N 1
ATOM 721 C CA . SER A 1 152 ? 1.704 37.917 42.596 1.00 37.50 303 SER A CA 1
ATOM 722 C C . SER A 1 152 ? 0.736 38.142 43.744 1.00 45.66 303 SER A C 1
ATOM 723 O O . SER A 1 152 ? -0.468 38.298 43.506 1.00 50.25 303 SER A O 1
ATOM 726 N N . ASN A 1 153 ? 1.230 38.169 44.984 1.00 45.81 304 ASN A N 1
ATOM 727 C CA . ASN A 1 153 ? 0.324 38.302 46.111 1.00 46.06 304 ASN A CA 1
ATOM 728 C C . ASN A 1 153 ? -0.445 39.617 46.071 1.00 48.49 304 ASN A C 1
ATOM 729 O O . ASN A 1 153 ? -1.532 39.712 46.654 1.00 50.60 304 ASN A O 1
ATOM 734 N N . GLN A 1 154 ? 0.094 40.643 45.399 1.00 46.88 305 GLN A N 1
ATOM 735 C CA . GLN A 1 154 ? -0.613 41.920 45.325 1.00 49.37 305 GLN A CA 1
ATOM 736 C C . GLN A 1 154 ? -1.884 41.851 44.484 1.00 51.91 305 GLN A C 1
ATOM 737 O O . GLN A 1 154 ? -2.762 42.704 44.654 1.00 58.02 305 GLN A O 1
ATOM 743 N N . SER A 1 155 ? -2.017 40.875 43.581 1.00 44.87 306 SER A N 1
ATOM 744 C CA . SER A 1 155 ? -3.265 40.771 42.835 1.00 50.25 306 SER A CA 1
ATOM 745 C C . SER A 1 155 ? -4.188 39.691 43.382 1.00 47.85 306 SER A C 1
ATOM 746 O O . SER A 1 155 ? -5.365 39.650 43.006 1.00 55.60 306 SER A O 1
ATOM 749 N N . PHE A 1 156 ? -3.704 38.854 44.288 1.00 43.65 307 PHE A N 1
ATOM 750 C CA . PHE A 1 156 ? -4.544 37.809 44.855 1.00 48.44 307 PHE A CA 1
ATOM 751 C C . PHE A 1 156 ? -5.649 38.410 45.720 1.00 59.03 307 PHE A C 1
ATOM 752 O O . PHE A 1 156 ? -5.447 39.402 46.427 1.00 68.95 307 PHE A O 1
ATOM 760 N N . SER A 1 157 ? -6.830 37.808 45.649 1.00 58.48 308 SER A N 1
ATOM 761 C CA . SER A 1 157 ? -7.994 38.282 46.381 1.00 61.22 308 SER A CA 1
ATOM 762 C C . SER A 1 157 ? -8.604 37.132 47.168 1.00 63.44 308 SER A C 1
ATOM 763 O O . SER A 1 157 ? -8.851 36.058 46.613 1.00 56.11 308 SER A O 1
ATOM 766 N N . LEU A 1 158 ? -8.855 37.364 48.459 1.00 68.14 309 LEU A N 1
ATOM 767 C CA . LEU A 1 158 ? -9.446 36.325 49.293 1.00 67.98 309 LEU A CA 1
ATOM 768 C C . LEU A 1 158 ? -10.909 36.088 48.940 1.00 74.95 309 LEU A C 1
ATOM 769 O O . LEU A 1 158 ? -11.381 34.946 48.978 1.00 72.99 309 LEU A O 1
ATOM 774 N N . GLU A 1 159 ? -11.641 37.152 48.598 1.00 85.80 310 GLU A N 1
ATOM 775 C CA . GLU A 1 159 ? -13.052 37.012 48.246 1.00 95.36 310 GLU A CA 1
ATOM 776 C C . GLU A 1 159 ? -13.237 35.959 47.168 1.00 101.22 310 GLU A C 1
ATOM 777 O O . GLU A 1 159 ? -14.067 35.056 47.302 1.00 104.73 310 GLU A O 1
ATOM 783 N N . ASP A 1 160 ? -12.448 36.049 46.095 1.00 104.02 311 ASP A N 1
ATOM 784 C CA . ASP A 1 160 ? -12.580 35.161 44.949 1.00 94.33 311 ASP A CA 1
ATOM 785 C C . ASP A 1 160 ? -11.505 34.085 44.882 1.00 77.77 311 ASP A C 1
ATOM 786 O O . ASP A 1 160 ? -11.622 33.179 44.053 1.00 83.21 311 ASP A O 1
ATOM 791 N N . MET A 1 161 ? -10.478 34.145 45.731 1.00 67.68 312 MET A N 1
ATOM 792 C CA . MET A 1 161 ? -9.415 33.133 45.752 1.00 67.24 312 MET A CA 1
ATOM 793 C C . MET A 1 161 ? -8.668 33.097 44.426 1.00 69.94 312 MET A C 1
ATOM 794 O O . MET A 1 161 ? -8.345 32.034 43.899 1.00 62.71 312 MET A O 1
ATOM 799 N N . SER A 1 162 ? -8.386 34.274 43.883 1.00 73.50 313 SER A N 1
ATOM 800 C CA . SER A 1 162 ? -7.836 34.371 42.548 1.00 69.21 313 SER A CA 1
ATOM 801 C C . SER A 1 162 ? -6.991 35.626 42.450 1.00 70.99 313 SER A C 1
ATOM 802 O O . SER A 1 162 ? -7.040 36.513 43.310 1.00 72.57 313 SER A O 1
ATOM 805 N N . TRP A 1 163 ? -6.216 35.692 41.375 1.00 66.70 314 TRP A N 1
ATOM 806 C CA . TRP A 1 163 ? -5.511 36.906 41.003 1.00 57.27 314 TRP A CA 1
ATOM 807 C C . TRP A 1 163 ? -6.441 37.724 40.111 1.00 61.03 314 TRP A C 1
ATOM 808 O O . TRP A 1 163 ? -6.960 37.213 39.118 1.00 64.01 314 TRP A O 1
ATOM 819 N N . SER A 1 164 ? -6.715 38.962 40.513 1.00 67.31 315 SER A N 1
ATOM 820 C CA . SER A 1 164 ? -7.692 39.825 39.857 1.00 64.83 315 SER A CA 1
ATOM 821 C C . SER A 1 164 ? -6.905 40.966 39.228 1.00 66.74 315 SER A C 1
ATOM 822 O O . SER A 1 164 ? -6.800 42.061 39.782 1.00 72.60 315 SER A O 1
ATOM 825 N N . CYS A 1 165 ? -6.331 40.692 38.068 1.00 59.76 316 CYS A N 1
ATOM 826 C CA . CYS A 1 165 ? -5.598 41.696 37.322 1.00 60.71 316 CYS A CA 1
ATOM 827 C C . CYS A 1 165 ? -6.465 42.480 36.352 1.00 66.24 316 CYS A C 1
ATOM 828 O O . CYS A 1 165 ? -5.925 43.268 35.566 1.00 61.68 316 CYS A O 1
ATOM 831 N N . GLY A 1 166 ? -7.775 42.283 36.384 1.00 62.65 317 GLY A N 1
ATOM 832 C CA . GLY A 1 166 ? -8.636 42.921 35.415 1.00 70.34 317 GLY A CA 1
ATOM 833 C C . GLY A 1 166 ? -10.036 42.382 35.539 1.00 84.76 317 GLY A C 1
ATOM 834 O O . GLY A 1 166 ? -10.396 41.772 36.550 1.00 101.66 317 GLY A O 1
ATOM 835 N N . GLY A 1 167 ? -10.825 42.609 34.499 1.00 80.31 318 GLY A N 1
ATOM 836 C CA . GLY A 1 167 ? -12.167 42.093 34.452 1.00 78.95 318 GLY A CA 1
ATOM 837 C C . GLY A 1 167 ? -12.169 40.583 34.346 1.00 82.03 318 GLY A C 1
ATOM 838 O O . GLY A 1 167 ? -11.279 39.895 34.859 1.00 86.06 318 GLY A O 1
ATOM 839 N N . PRO A 1 168 ? -13.175 40.032 33.671 1.00 81.54 319 PRO A N 1
ATOM 840 C CA . PRO A 1 168 ? -13.209 38.569 33.502 1.00 80.11 319 PRO A CA 1
ATOM 841 C C . PRO A 1 168 ? -12.028 38.007 32.719 1.00 76.35 319 PRO A C 1
ATOM 842 O O . PRO A 1 168 ? -11.673 36.837 32.916 1.00 64.35 319 PRO A O 1
ATOM 846 N N . ASP A 1 169 ? -11.382 38.807 31.865 1.00 80.03 320 ASP A N 1
ATOM 847 C CA . ASP A 1 169 ? -10.270 38.283 31.073 1.00 76.92 320 ASP A CA 1
ATOM 848 C C . ASP A 1 169 ? -9.066 37.967 31.945 1.00 64.51 320 ASP A C 1
ATOM 849 O O . ASP A 1 169 ? -8.479 36.884 31.831 1.00 58.12 320 ASP A O 1
ATOM 854 N N . PHE A 1 170 ? -8.665 38.917 32.797 1.00 67.62 321 PHE A N 1
ATOM 855 C CA . PHE A 1 170 ? -7.401 38.849 33.523 1.00 65.13 321 PHE A CA 1
ATOM 856 C C . PHE A 1 170 ? -7.581 38.421 34.965 1.00 60.55 321 PHE A C 1
ATOM 857 O O . PHE A 1 170 ? -6.665 38.595 35.771 1.00 58.70 321 PHE A O 1
ATOM 865 N N . LYS A 1 171 ? -8.739 37.859 35.295 1.00 67.06 322 LYS A N 1
ATOM 866 C CA . LYS A 1 171 ? -9.008 37.270 36.604 1.00 65.18 322 LYS A CA 1
ATOM 867 C C . LYS A 1 171 ? -8.673 35.785 36.527 1.00 63.57 322 LYS A C 1
ATOM 868 O O . LYS A 1 171 ? -9.450 34.993 35.994 1.00 72.67 322 LYS A O 1
ATOM 874 N N . TYR A 1 172 ? -7.514 35.408 37.066 1.00 55.10 323 TYR A N 1
ATOM 875 C CA . TYR A 1 172 ? -6.959 34.060 36.946 1.00 55.90 323 TYR A CA 1
ATOM 876 C C . TYR A 1 172 ? -7.338 33.218 38.156 1.00 62.25 323 TYR A C 1
ATOM 877 O O . TYR A 1 172 ? -6.995 33.565 39.290 1.00 67.59 323 TYR A O 1
ATOM 886 N N . CYS A 1 173 ? -8.014 32.103 37.912 1.00 68.40 324 CYS A N 1
ATOM 887 C CA . CYS A 1 173 ? -8.351 31.129 38.939 1.00 71.31 324 CYS A CA 1
ATOM 888 C C . CYS A 1 173 ? -7.555 29.846 38.707 1.00 74.05 324 CYS A C 1
ATOM 889 O O . CYS A 1 173 ? -6.745 29.742 37.783 1.00 76.39 324 CYS A O 1
ATOM 892 N N . ILE A 1 174 ? -7.796 28.856 39.566 1.00 76.71 325 ILE A N 1
ATOM 893 C CA . ILE A 1 174 ? -7.029 27.614 39.513 1.00 76.52 325 ILE A CA 1
ATOM 894 C C . ILE A 1 174 ? -7.320 26.845 38.228 1.00 76.23 325 ILE A C 1
ATOM 895 O O . ILE A 1 174 ? -6.409 26.281 37.604 1.00 64.20 325 ILE A O 1
ATOM 900 N N . ASN A 1 175 ? -8.592 26.802 37.817 1.00 84.02 326 ASN A N 1
ATOM 901 C CA . ASN A 1 175 ? -8.956 26.143 36.569 1.00 80.70 326 ASN A CA 1
ATOM 902 C C . ASN A 1 175 ? -8.208 26.753 35.387 1.00 82.83 326 ASN A C 1
ATOM 903 O O . ASN A 1 175 ? -7.801 26.040 34.463 1.00 89.14 326 ASN A O 1
ATOM 908 N N . ASP A 1 176 ? -8.009 28.072 35.404 1.00 72.73 327 ASP A N 1
ATOM 909 C CA . ASP A 1 176 ? -7.269 28.724 34.332 1.00 58.22 327 ASP A CA 1
ATOM 910 C C . ASP A 1 176 ? -5.841 28.206 34.273 1.00 58.45 327 ASP A C 1
ATOM 911 O O . ASP A 1 176 ? -5.389 27.721 33.231 1.00 69.68 327 ASP A O 1
ATOM 916 N N . VAL A 1 177 ? -5.111 28.294 35.389 1.00 49.90 328 VAL A N 1
ATOM 917 C CA . VAL A 1 177 ? -3.711 27.878 35.408 1.00 46.93 328 VAL A CA 1
ATOM 918 C C . VAL A 1 177 ? -3.568 26.378 35.169 1.00 57.38 328 VAL A C 1
ATOM 919 O O . VAL A 1 177 ? -2.483 25.900 34.815 1.00 64.67 328 VAL A O 1
ATOM 923 N N . THR A 1 178 ? -4.645 25.620 35.360 1.00 58.70 329 THR A N 1
ATOM 924 C CA . THR A 1 178 ? -4.676 24.233 34.908 1.00 62.54 329 THR A CA 1
ATOM 925 C C . THR A 1 178 ? -4.483 24.148 33.397 1.00 66.10 329 THR A C 1
ATOM 926 O O . THR A 1 178 ? -3.666 23.360 32.904 1.00 60.85 329 THR A O 1
ATOM 930 N N . LYS A 1 179 ? -5.202 24.990 32.650 1.00 69.23 330 LYS A N 1
ATOM 931 C CA . LYS A 1 179 ? -5.140 25.038 31.194 1.00 63.18 330 LYS A CA 1
ATOM 932 C C . LYS A 1 179 ? -3.878 25.747 30.733 1.00 61.54 330 LYS A C 1
ATOM 933 O O . LYS A 1 179 ? -3.812 26.240 29.602 1.00 68.17 330 LYS A O 1
ATOM 939 N N . ALA A 1 180 ? -2.887 25.825 31.621 1.00 54.26 331 ALA A N 1
ATOM 940 C CA . ALA A 1 180 ? -1.529 26.212 31.264 1.00 50.16 331 ALA A CA 1
ATOM 941 C C . ALA A 1 180 ? -0.533 25.126 31.631 1.00 53.98 331 ALA A C 1
ATOM 942 O O . ALA A 1 180 ? 0.676 25.360 31.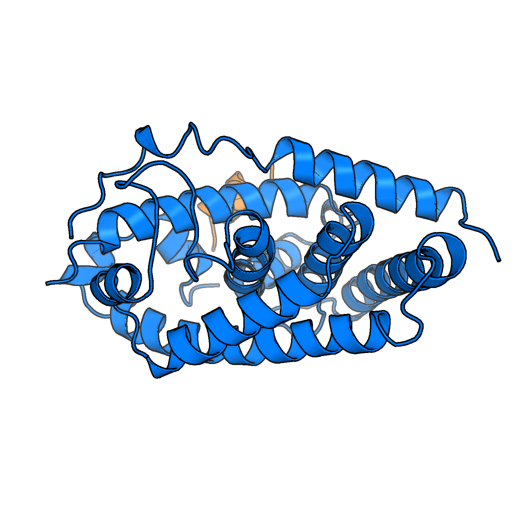537 1.00 46.39 331 ALA A O 1
ATOM 944 N N . GLY A 1 181 ? -1.009 23.960 32.069 1.00 59.33 332 GLY A N 1
ATOM 945 C CA . GLY A 1 181 ? -0.173 22.795 32.268 1.00 58.72 332 GLY A CA 1
ATOM 946 C C . GLY A 1 181 ? 0.301 22.520 33.679 1.00 64.80 332 GLY A C 1
ATOM 947 O O . GLY A 1 181 ? 1.348 21.886 33.849 1.00 67.11 332 GLY A O 1
ATOM 948 N N . HIS A 1 182 ? -0.424 22.964 34.696 1.00 65.38 333 HIS A N 1
ATOM 949 C CA . HIS A 1 182 ? -0.009 22.752 36.074 1.00 61.37 333 HIS A CA 1
ATOM 950 C C . HIS A 1 182 ? -1.082 21.982 36.827 1.00 61.79 333 HIS A C 1
ATOM 951 O O . HIS A 1 182 ? -2.276 22.227 36.639 1.00 63.79 333 HIS A O 1
ATOM 958 N N . THR A 1 183 ? -0.658 21.031 37.656 1.00 63.19 334 THR A N 1
ATOM 959 C CA . THR A 1 183 ? -1.583 20.133 38.336 1.00 68.52 334 THR A CA 1
ATOM 960 C C . THR A 1 183 ? -1.892 20.626 39.750 1.00 58.93 334 THR A C 1
ATOM 961 O O . THR A 1 183 ? -1.233 21.514 40.287 1.00 57.35 334 THR A O 1
ATOM 965 N N . LEU A 1 184 ? -2.931 20.035 40.344 1.00 56.66 335 LEU A N 1
ATOM 966 C CA . LEU A 1 184 ? -3.346 20.435 41.685 1.00 64.97 335 LEU A CA 1
ATOM 967 C C . LEU A 1 184 ? -2.205 20.331 42.685 1.00 65.52 335 LEU A C 1
ATOM 968 O O . LEU A 1 184 ? -2.161 21.097 43.649 1.00 58.26 335 LEU A O 1
ATOM 973 N N . GLU A 1 185 ? -1.259 19.417 42.455 1.00 70.41 336 GLU A N 1
ATOM 974 C CA . GLU A 1 185 ? -0.136 19.216 43.363 1.00 69.36 336 GLU A CA 1
ATOM 975 C C . GLU A 1 185 ? 0.773 20.434 43.457 1.00 64.34 336 GLU A C 1
ATOM 976 O O . GLU A 1 185 ? 1.634 20.480 44.340 1.00 67.74 336 GLU A O 1
ATOM 982 N N . LEU A 1 186 ? 0.625 21.414 42.577 1.00 58.83 337 LEU A N 1
ATOM 983 C CA . LEU A 1 186 ? 1.343 22.668 42.733 1.00 56.37 337 LEU A CA 1
ATOM 984 C C . LEU A 1 186 ? 0.426 23.816 43.096 1.00 63.41 337 LEU A C 1
ATOM 985 O O . LEU A 1 186 ? 0.766 24.623 43.966 1.00 72.40 337 LEU A O 1
ATOM 990 N N . LEU A 1 187 ? -0.744 23.881 42.463 1.00 60.96 338 LEU A N 1
ATOM 991 C CA . LEU A 1 187 ? -1.660 24.991 42.685 1.00 60.16 338 LEU A CA 1
ATOM 992 C C . LEU A 1 187 ? -2.315 24.928 44.066 1.00 70.76 338 LEU A C 1
ATOM 993 O O . LEU A 1 187 ? -2.646 25.972 44.639 1.00 82.48 338 LEU A O 1
ATOM 998 N N . GLU A 1 188 ? -2.508 23.736 44.619 1.00 67.74 339 GLU A N 1
ATOM 999 C CA . GLU A 1 188 ? -3.142 23.628 45.931 1.00 76.64 339 GLU A CA 1
ATOM 1000 C C . GLU A 1 188 ? -2.255 24.216 47.035 1.00 78.47 339 GLU A C 1
ATOM 1001 O O . GLU A 1 188 ? -2.768 24.914 47.919 1.00 83.50 339 GLU A O 1
ATOM 1007 N N . PRO A 1 189 ? -0.937 23.975 47.041 1.00 71.57 340 PRO A N 1
ATOM 1008 C CA . PRO A 1 189 ? -0.089 24.720 47.989 1.00 65.45 340 PRO A CA 1
ATOM 1009 C C . PRO A 1 189 ? 0.070 26.189 47.643 1.00 58.29 340 PRO A C 1
ATOM 1010 O O . PRO A 1 189 ? 0.155 27.025 48.553 1.00 60.46 340 PRO A O 1
ATOM 1014 N N . LEU A 1 190 ? 0.140 26.522 46.352 1.00 48.83 341 LEU A N 1
ATOM 1015 C CA . LEU A 1 190 ? 0.377 27.906 45.941 1.00 52.10 341 LEU A CA 1
ATOM 1016 C C . LEU A 1 190 ? -0.701 28.829 46.479 1.00 50.33 341 LEU A C 1
ATOM 1017 O O . LEU A 1 190 ? -0.411 29.895 47.031 1.00 60.30 341 LEU A O 1
ATOM 1022 N N . VAL A 1 191 ? -1.959 28.436 46.312 1.00 47.12 342 VAL A N 1
ATOM 1023 C CA . VAL A 1 191 ? -3.062 29.233 46.836 1.00 58.02 342 VAL A CA 1
ATOM 1024 C C . VAL A 1 191 ? -2.964 29.357 48.357 1.00 62.33 342 VAL A C 1
ATOM 1025 O O . VAL A 1 191 ? -3.034 30.464 48.907 1.00 65.36 342 VAL A O 1
ATOM 1029 N N . LYS A 1 192 ? -2.792 28.227 49.059 1.00 55.79 343 LYS A N 1
ATOM 1030 C CA . LYS A 1 192 ? -2.651 28.289 50.510 1.00 64.26 343 LYS A CA 1
ATOM 1031 C C . LYS A 1 192 ? -1.493 29.200 50.908 1.00 63.72 343 LYS A C 1
ATOM 1032 O O . LYS A 1 192 ? -1.583 29.936 51.898 1.00 74.25 343 LYS A O 1
ATOM 1038 N N . PHE A 1 193 ? -0.411 29.201 50.127 1.00 48.05 344 PHE A N 1
ATOM 1039 C CA . PHE A 1 193 ? 0.663 30.151 50.396 1.00 44.29 344 PHE A CA 1
ATOM 1040 C C . PHE A 1 193 ? 0.184 31.583 50.163 1.00 54.25 344 PHE A C 1
ATOM 1041 O O . PHE A 1 193 ? 0.436 32.476 50.981 1.00 57.63 344 PHE A O 1
ATOM 1049 N N . GLN A 1 194 ? -0.531 31.816 49.055 1.00 52.29 345 GLN A N 1
ATOM 1050 C CA . GLN A 1 194 ? -1.079 33.144 48.799 1.00 49.26 345 GLN A CA 1
ATOM 1051 C C . GLN A 1 194 ? -2.040 33.580 49.907 1.00 50.24 345 GLN A C 1
ATOM 1052 O O . GLN A 1 194 ? -2.012 34.738 50.337 1.00 49.67 345 GLN A O 1
ATOM 1058 N N . VAL A 1 195 ? -2.899 32.669 50.379 1.00 50.00 346 VAL A N 1
ATOM 1059 C CA . VAL A 1 195 ? -3.861 33.014 51.428 1.00 55.39 346 VAL A CA 1
ATOM 1060 C C . VAL A 1 195 ? -3.140 33.437 52.701 1.00 59.88 346 VAL A C 1
ATOM 1061 O O . VAL A 1 195 ? -3.409 34.508 53.255 1.00 68.15 346 VAL A O 1
ATOM 1065 N N . GLY A 1 196 ? -2.208 32.606 53.179 1.00 58.07 347 GLY A N 1
ATOM 1066 C CA . GLY A 1 196 ? -1.485 32.928 54.401 1.00 53.22 347 GLY A CA 1
ATOM 1067 C C . GLY A 1 196 ? -0.578 34.141 54.288 1.00 58.88 347 GLY A C 1
ATOM 1068 O O . GLY A 1 196 ? -0.344 34.836 55.279 1.00 62.69 347 GLY A O 1
ATOM 1069 N N . LEU A 1 197 ? -0.050 34.407 53.089 1.00 61.39 348 LEU A N 1
ATOM 1070 C CA . LEU A 1 197 ? 0.799 35.575 52.876 1.00 56.80 348 LEU A CA 1
ATOM 1071 C C . LEU A 1 197 ? -0.027 36.854 52.881 1.00 63.57 348 LEU A C 1
ATOM 1072 O O . LEU A 1 197 ? 0.359 37.856 53.494 1.00 66.44 348 LEU A O 1
ATOM 1077 N N . LYS A 1 198 ? -1.161 36.839 52.179 1.00 60.58 349 LYS A N 1
ATOM 1078 C CA . LYS A 1 198 ? -2.116 37.933 52.275 1.00 59.21 349 LYS A CA 1
ATOM 1079 C C . LYS A 1 198 ? -2.534 38.149 53.721 1.00 64.71 349 LYS A C 1
ATOM 1080 O O . LYS A 1 198 ? -2.577 39.281 54.209 1.00 66.73 349 LYS A O 1
ATOM 1086 N N . LYS A 1 199 ? -2.825 37.059 54.431 1.00 70.64 350 LYS A N 1
ATOM 1087 C CA . LYS A 1 199 ? -3.292 37.143 55.808 1.00 69.54 350 LYS A CA 1
ATOM 1088 C C . LYS A 1 199 ? -2.268 37.754 56.761 1.00 73.38 350 LYS A C 1
ATOM 1089 O O . LYS A 1 199 ? -2.631 38.095 57.891 1.00 74.85 350 LYS A O 1
ATOM 1095 N N . LEU A 1 200 ? -1.007 37.905 56.355 1.00 70.41 351 LEU A N 1
ATOM 1096 C CA . LEU A 1 200 ? -0.066 38.611 57.215 1.00 59.65 351 LEU A CA 1
ATOM 1097 C C . LEU A 1 200 ? -0.142 40.125 57.057 1.00 56.70 351 LEU A C 1
ATOM 1098 O O . LEU A 1 200 ? 0.492 40.830 57.846 1.00 60.61 351 LEU A O 1
ATOM 1103 N N . LYS A 1 201 ? -0.890 40.634 56.066 1.00 57.40 352 LYS A N 1
ATOM 1104 C CA . LYS A 1 201 ? -1.120 42.075 55.872 1.00 49.37 352 LYS A CA 1
ATOM 1105 C C . LYS A 1 201 ? 0.183 42.871 55.920 1.00 48.17 352 LYS A C 1
ATOM 1106 O O . LYS A 1 201 ? 0.247 43.960 56.494 1.00 55.59 352 LYS A O 1
ATOM 1112 N N . LEU A 1 202 ? 1.228 42.316 55.307 1.00 45.84 353 LEU A N 1
ATOM 1113 C CA . LEU A 1 202 ? 2.535 42.965 55.204 1.00 48.94 353 LEU A CA 1
ATOM 1114 C C . LEU A 1 202 ? 2.428 44.414 54.734 1.00 53.02 353 LEU A C 1
ATOM 1115 O O . LEU A 1 202 ? 1.536 44.781 53.964 1.00 60.43 353 LEU A O 1
ATOM 1120 N N . HIS A 1 203 ? 3.376 45.234 55.186 1.00 53.22 354 HIS A N 1
ATOM 1121 C CA . HIS A 1 203 ? 3.557 46.594 54.704 1.00 49.90 354 HIS A CA 1
ATOM 1122 C C . HIS A 1 203 ? 4.287 46.589 53.357 1.00 47.77 354 HIS A C 1
ATOM 1123 O O . HIS A 1 203 ? 4.904 45.600 52.952 1.00 53.12 354 HIS A O 1
ATOM 1130 N N . GLU A 1 204 ? 4.222 47.723 52.661 1.00 48.60 355 GLU A N 1
ATOM 1131 C CA . GLU A 1 204 ? 5.019 47.860 51.450 1.00 53.93 355 GLU A CA 1
ATOM 1132 C C . GLU A 1 204 ? 6.487 47.590 51.752 1.00 60.88 355 GLU A C 1
ATOM 1133 O O . GLU A 1 204 ? 7.152 46.838 51.030 1.00 67.07 355 GLU A O 1
ATOM 1139 N N . GLU A 1 205 ? 6.986 48.142 52.864 1.00 58.87 356 GLU A N 1
ATOM 1140 C CA . GLU A 1 205 ? 8.390 47.973 53.232 1.00 55.77 356 GLU A CA 1
ATOM 1141 C C . GLU A 1 205 ? 8.743 46.525 53.555 1.00 52.46 356 GLU A C 1
ATOM 1142 O O . GLU A 1 205 ? 9.883 46.113 53.345 1.00 61.97 356 GLU A O 1
ATOM 1148 N N . GLU A 1 206 ? 7.801 45.742 54.073 1.00 46.07 357 GLU A N 1
ATOM 1149 C CA . GLU A 1 206 ? 8.130 44.365 54.413 1.00 46.91 357 GLU A CA 1
ATOM 1150 C C . GLU A 1 206 ? 7.990 43.451 53.211 1.00 54.46 357 GLU A C 1
ATOM 1151 O O . GLU A 1 206 ? 8.822 42.555 53.001 1.00 55.75 357 GLU A O 1
ATOM 1157 N N . HIS A 1 207 ? 6.927 43.650 52.429 1.00 58.78 358 HIS A N 1
ATOM 1158 C CA . HIS A 1 207 ? 6.726 42.840 51.234 1.00 57.39 358 HIS A CA 1
ATOM 1159 C C . HIS A 1 207 ? 7.919 42.944 50.299 1.00 48.67 358 HIS A C 1
ATOM 1160 O O . HIS A 1 207 ? 8.342 41.949 49.703 1.00 49.63 358 HIS A O 1
ATOM 1167 N N . VAL A 1 208 ? 8.506 44.136 50.209 1.00 46.08 359 VAL A N 1
ATOM 1168 C CA . VAL A 1 208 ? 9.612 44.363 49.298 1.00 40.46 359 VAL A CA 1
ATOM 1169 C C . VAL A 1 208 ? 10.940 43.904 49.892 1.00 53.18 359 VAL A C 1
ATOM 1170 O O . VAL A 1 208 ? 11.827 43.458 49.150 1.00 60.89 359 VAL A O 1
ATOM 1174 N N . LEU A 1 209 ? 11.108 43.979 51.221 1.00 54.44 360 LEU A N 1
ATOM 1175 C CA . LEU A 1 209 ? 12.263 43.336 51.845 1.00 38.98 360 LEU A CA 1
ATOM 1176 C C . LEU A 1 209 ? 12.181 41.827 51.683 1.00 45.48 360 LEU A C 1
ATOM 1177 O O . LEU A 1 209 ? 13.200 41.145 51.515 1.00 44.46 360 LEU A O 1
ATOM 1182 N N . LEU A 1 210 ? 10.971 41.280 51.756 1.00 44.12 361 LEU A N 1
ATOM 1183 C CA . LEU A 1 210 ? 10.842 39.839 51.664 1.00 36.56 361 LEU A CA 1
ATOM 1184 C C . LEU A 1 210 ? 11.317 39.358 50.310 1.00 48.37 361 LEU A C 1
ATOM 1185 O O . LEU A 1 210 ? 12.064 38.380 50.222 1.00 53.55 361 LEU A O 1
ATOM 1190 N N . MET A 1 211 ? 10.933 40.067 49.245 1.00 58.01 362 MET A N 1
ATOM 1191 C CA . MET A 1 211 ? 11.347 39.672 47.901 1.00 51.89 362 MET A CA 1
ATOM 1192 C C . MET A 1 211 ? 12.857 39.783 47.730 1.00 44.75 362 MET A C 1
ATOM 1193 O O . MET A 1 211 ? 13.481 38.907 47.125 1.00 46.30 362 MET A O 1
ATOM 1198 N N . ALA A 1 212 ? 13.470 40.846 48.259 1.00 45.33 363 ALA A N 1
ATOM 1199 C CA . ALA A 1 212 ? 14.920 40.988 48.123 1.00 44.45 363 ALA A CA 1
ATOM 1200 C C . ALA A 1 212 ? 15.665 39.950 48.964 1.00 53.41 363 ALA A C 1
ATOM 1201 O O . ALA A 1 212 ? 16.719 39.444 48.553 1.00 53.24 363 ALA A O 1
ATOM 1203 N N . ILE A 1 213 ? 15.126 39.621 50.142 1.00 52.38 364 ILE A N 1
ATOM 1204 C CA . ILE A 1 213 ? 15.713 38.593 50.991 1.00 48.07 364 ILE A CA 1
ATOM 1205 C C . ILE A 1 213 ? 15.634 37.235 50.312 1.00 48.45 364 ILE A C 1
ATOM 1206 O O . ILE A 1 213 ? 16.546 36.410 50.434 1.00 57.37 364 ILE A O 1
ATOM 1211 N N . CYS A 1 214 ? 14.542 36.987 49.586 1.00 51.76 365 CYS A N 1
ATOM 1212 C CA . CYS A 1 214 ? 14.400 35.763 48.795 1.00 48.79 365 CYS A CA 1
ATOM 1213 C C . CYS A 1 214 ? 15.404 35.712 47.647 1.00 45.31 365 CYS A C 1
ATOM 1214 O O . CYS A 1 214 ? 16.054 34.682 47.427 1.00 46.21 365 CYS A O 1
ATOM 1217 N N . LEU A 1 215 ? 15.536 36.819 46.900 1.00 46.80 366 LEU A N 1
ATOM 1218 C CA . LEU A 1 215 ? 16.462 36.893 45.764 1.00 45.63 366 LEU A CA 1
ATOM 1219 C C . LEU A 1 215 ? 17.894 36.587 46.172 1.00 48.18 366 LEU A C 1
ATOM 1220 O O . LEU A 1 215 ? 18.675 36.068 45.370 1.00 55.18 366 LEU A O 1
ATOM 1225 N N . LEU A 1 216 ? 18.268 36.920 47.402 1.00 52.86 367 LEU A N 1
ATOM 1226 C CA . LEU A 1 216 ? 19.660 36.876 47.813 1.00 51.76 367 LEU A CA 1
ATOM 1227 C C . LEU A 1 216 ? 19.983 35.647 48.645 1.00 54.87 367 LEU A C 1
ATOM 1228 O O . LEU A 1 216 ? 20.895 35.683 49.478 1.00 61.72 367 LEU A O 1
ATOM 1233 N N . SER A 1 217 ? 19.261 34.561 48.424 1.00 56.64 368 SER A N 1
ATOM 1234 C CA . SER A 1 217 ? 19.503 33.332 49.165 1.00 60.11 368 SER A CA 1
ATOM 1235 C C . SER A 1 217 ? 20.787 32.695 48.668 1.00 60.48 368 SER A C 1
ATOM 1236 O O . SER A 1 217 ? 20.886 32.373 47.477 1.00 65.38 368 SER A O 1
ATOM 1239 N N . PRO A 1 218 ? 21.801 32.525 49.518 1.00 59.15 369 PRO A N 1
ATOM 1240 C CA . PRO A 1 218 ? 23.058 31.922 49.047 1.00 59.86 369 PRO A CA 1
ATOM 1241 C C . PRO A 1 218 ? 22.924 30.466 48.630 1.00 59.11 369 PRO A C 1
ATOM 1242 O O . PRO A 1 218 ? 23.817 29.962 47.934 1.00 66.09 369 PRO A O 1
ATOM 1246 N N . ASP A 1 219 ? 21.850 29.779 49.002 1.00 56.83 370 ASP A N 1
ATOM 1247 C CA . ASP A 1 219 ? 21.739 28.344 48.729 1.00 72.47 370 ASP A CA 1
ATOM 1248 C C . ASP A 1 219 ? 20.926 28.091 47.460 1.00 64.38 370 ASP A C 1
ATOM 1249 O O . ASP A 1 219 ? 19.896 27.418 47.456 1.00 61.72 370 ASP A O 1
ATOM 1254 N N . ARG A 1 220 ? 21.420 28.649 46.363 1.00 59.42 371 ARG A N 1
ATOM 1255 C CA . ARG A 1 220 ? 20.870 28.367 45.052 1.00 50.69 371 ARG A CA 1
ATOM 1256 C C . ARG A 1 220 ? 21.873 27.564 44.248 1.00 55.05 371 ARG A C 1
ATOM 1257 O O . ARG A 1 220 ? 23.084 27.767 44.393 1.00 61.68 371 ARG A O 1
ATOM 1265 N N . PRO A 1 221 ? 21.422 26.621 43.428 1.00 55.71 372 PRO A N 1
ATOM 1266 C CA . PRO A 1 221 ? 22.374 25.922 42.563 1.00 62.20 372 PRO A CA 1
ATOM 1267 C C . PRO A 1 221 ? 23.043 26.936 41.651 1.00 58.03 372 PRO A C 1
ATOM 1268 O O . PRO A 1 221 ? 22.396 27.848 41.141 1.00 59.23 372 PRO A O 1
ATOM 1272 N N . GLY A 1 222 ? 24.362 26.823 41.519 1.00 61.82 373 GLY A N 1
ATOM 1273 C CA . GLY A 1 222 ? 25.088 27.684 40.605 1.00 61.28 373 GLY A CA 1
ATOM 1274 C C . GLY A 1 222 ? 25.911 28.787 41.241 1.00 69.62 373 GLY A C 1
ATOM 1275 O O . GLY A 1 222 ? 27.007 29.084 40.752 1.00 78.00 373 GLY A O 1
ATOM 1276 N N . VAL A 1 223 ? 25.413 29.402 42.320 1.00 66.46 374 VAL A N 1
ATOM 1277 C CA . VAL A 1 223 ? 26.107 30.549 42.892 1.00 66.03 374 VAL A CA 1
ATOM 1278 C C . VAL A 1 223 ? 27.488 30.123 43.377 1.00 68.46 374 VAL A C 1
ATOM 1279 O O . VAL A 1 223 ? 27.700 28.984 43.813 1.00 75.46 374 VAL A O 1
ATOM 1283 N N . GLN A 1 224 ? 28.449 31.030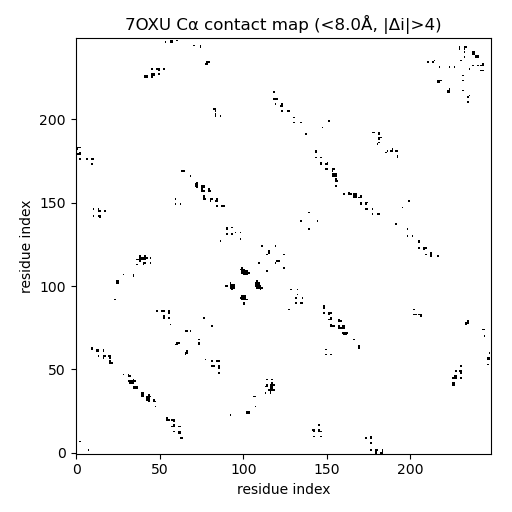 43.251 1.00 62.50 375 GLN A N 1
ATOM 1284 C CA . GLN A 1 224 ? 29.853 30.734 43.477 1.00 67.46 375 GLN A CA 1
ATOM 1285 C C . GLN A 1 224 ? 30.425 31.492 44.663 1.00 76.79 375 GLN A C 1
ATOM 1286 O O . GLN A 1 224 ? 31.202 30.925 45.441 1.00 86.38 375 GLN A O 1
ATOM 1292 N N . ASP A 1 225 ? 30.041 32.756 44.833 1.00 71.96 376 ASP A N 1
ATOM 1293 C CA . ASP A 1 225 ? 30.510 33.561 45.961 1.00 70.32 376 ASP A CA 1
ATOM 1294 C C . ASP A 1 225 ? 29.395 33.669 46.994 1.00 69.63 376 ASP A C 1
ATOM 1295 O O . ASP A 1 225 ? 28.812 34.728 47.223 1.00 65.89 376 ASP A O 1
ATOM 1300 N N . HIS A 1 226 ? 29.104 32.528 47.619 1.00 81.30 377 HIS A N 1
ATOM 1301 C CA . HIS A 1 226 ? 28.026 32.480 48.597 1.00 83.98 377 HIS A CA 1
ATOM 1302 C C . HIS A 1 226 ? 28.384 33.178 49.902 1.00 80.59 377 HIS A C 1
ATOM 1303 O O . HIS A 1 226 ? 27.475 33.448 50.691 1.00 78.69 377 HIS A O 1
ATOM 1310 N N . VAL A 1 227 ? 29.666 33.488 50.139 1.00 83.30 378 VAL A N 1
ATOM 1311 C CA . VAL A 1 227 ? 30.048 34.312 51.289 1.00 77.83 378 VAL A CA 1
ATOM 1312 C C . VAL A 1 227 ? 29.467 35.719 51.159 1.00 72.59 378 VAL A C 1
ATOM 1313 O O . VAL A 1 227 ? 28.826 36.233 52.082 1.00 67.17 378 VAL A O 1
ATOM 1317 N N . ARG A 1 228 ? 29.682 36.364 50.010 1.00 70.46 379 ARG A N 1
ATOM 1318 C CA . ARG A 1 228 ? 29.222 37.736 49.837 1.00 62.93 379 ARG A CA 1
ATOM 1319 C C . ARG A 1 228 ? 27.709 37.808 49.727 1.00 58.32 379 ARG A C 1
ATOM 1320 O O . ARG A 1 228 ? 27.092 38.749 50.235 1.00 71.53 379 ARG A O 1
ATOM 1328 N N . ILE A 1 229 ? 27.091 36.835 49.058 1.00 56.10 380 ILE A N 1
ATOM 1329 C CA . ILE A 1 229 ? 25.631 36.816 48.936 1.00 53.46 380 ILE A CA 1
ATOM 1330 C C . ILE A 1 229 ? 24.988 36.571 50.302 1.00 62.42 380 ILE A C 1
ATOM 1331 O O . ILE A 1 229 ? 23.945 37.148 50.629 1.00 57.69 380 ILE A O 1
ATOM 1336 N N . GLU A 1 230 ? 25.600 35.708 51.118 1.00 71.83 381 GLU A N 1
ATOM 1337 C CA . GLU A 1 230 ? 25.199 35.558 52.513 1.00 67.68 381 GLU A CA 1
ATOM 1338 C C . GLU A 1 230 ? 25.169 36.911 53.214 1.00 67.83 381 GLU A C 1
ATOM 1339 O O . GLU A 1 230 ? 24.170 37.276 53.850 1.00 67.30 381 GLU A O 1
ATOM 1345 N N . ALA A 1 231 ? 26.256 37.683 53.075 1.00 66.26 382 ALA A N 1
ATOM 1346 C CA . ALA A 1 231 ? 26.377 38.967 53.762 1.00 59.70 382 ALA A CA 1
ATOM 1347 C C . ALA A 1 231 ? 25.311 39.961 53.307 1.00 67.48 382 ALA A C 1
ATOM 1348 O O . ALA A 1 231 ? 24.737 40.677 54.134 1.00 71.93 382 ALA A O 1
ATOM 1350 N N . LEU A 1 232 ? 25.027 40.028 52.000 1.00 61.07 383 LEU A N 1
ATOM 1351 C CA . LEU A 1 232 ?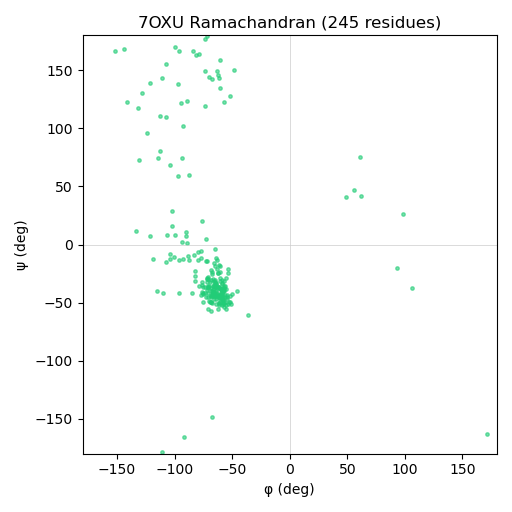 24.004 40.961 51.537 1.00 56.44 383 LEU A CA 1
ATOM 1352 C C . LEU A 1 232 ? 22.635 40.569 52.061 1.00 55.79 383 LEU A C 1
ATOM 1353 O O . LEU A 1 232 ? 21.804 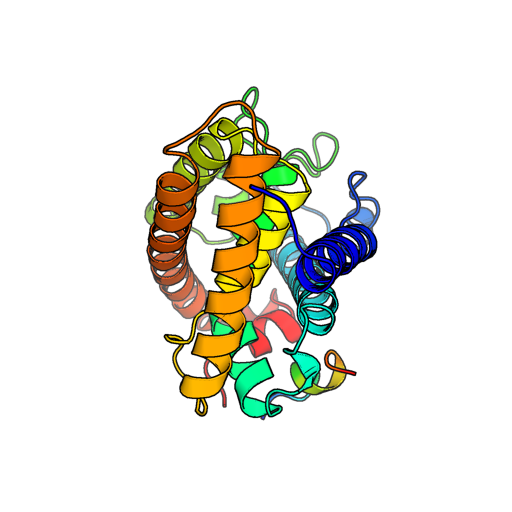41.435 52.358 1.00 65.64 383 LEU A O 1
ATOM 1358 N N . GLN A 1 233 ? 22.376 39.270 52.187 1.00 51.03 384 GLN A N 1
ATOM 1359 C CA . GLN A 1 233 ? 21.056 38.859 52.648 1.00 50.89 384 GLN A CA 1
ATOM 1360 C C . GLN A 1 233 ? 20.884 39.058 54.154 1.00 61.98 384 GLN A C 1
ATOM 1361 O O . GLN A 1 233 ? 19.765 39.325 54.613 1.00 56.43 384 GLN A O 1
ATOM 1367 N N . ASP A 1 234 ? 21.962 38.920 54.940 1.00 51.97 385 ASP A N 1
ATOM 1368 C CA . ASP A 1 234 ? 21.840 39.135 56.380 1.00 69.14 385 ASP A CA 1
ATOM 1369 C C . ASP A 1 234 ? 21.657 40.608 56.701 1.00 70.25 385 ASP A C 1
ATOM 1370 O O . ASP A 1 234 ? 20.971 40.944 57.674 1.00 66.86 385 ASP A O 1
ATOM 1375 N N . ARG A 1 235 ? 22.257 41.491 55.891 1.00 72.43 386 ARG A N 1
ATOM 1376 C CA . ARG A 1 235 ? 22.071 42.930 56.059 1.00 65.63 386 ARG A CA 1
ATOM 1377 C C . ARG A 1 235 ? 20.616 43.321 55.832 1.00 67.09 386 ARG A C 1
ATOM 1378 O O . ARG A 1 235 ? 20.096 44.219 56.505 1.00 76.87 386 ARG A O 1
ATOM 1386 N N . LEU A 1 236 ? 19.939 42.646 54.898 1.00 61.21 387 LEU A N 1
ATOM 1387 C CA . LEU A 1 236 ? 18.520 42.897 54.649 1.00 63.43 387 LEU A CA 1
ATOM 1388 C C . LEU A 1 236 ? 17.635 42.283 55.726 1.00 61.91 387 LEU A C 1
ATOM 1389 O O . LEU A 1 236 ? 16.572 42.826 56.047 1.00 54.16 387 LEU A O 1
ATOM 1394 N N . CYS A 1 237 ? 18.030 41.122 56.250 1.00 63.62 388 CYS A N 1
ATOM 1395 C CA . CYS A 1 237 ? 17.299 40.529 57.360 1.00 67.01 388 CYS A CA 1
ATOM 1396 C C . CYS A 1 237 ? 17.405 41.392 58.608 1.00 66.30 388 CYS A C 1
ATOM 1397 O O . CYS A 1 237 ? 16.443 41.478 59.382 1.00 61.57 388 CYS A O 1
ATOM 1400 N N . ASP A 1 238 ? 18.561 42.027 58.815 1.00 62.20 389 ASP A N 1
ATOM 1401 C CA . ASP A 1 238 ? 18.681 43.038 59.856 1.00 55.75 389 ASP A CA 1
ATOM 1402 C C . ASP A 1 238 ? 17.678 44.163 59.640 1.00 59.89 389 ASP A C 1
ATOM 1403 O O . ASP A 1 238 ? 16.963 44.563 60.565 1.00 67.20 389 ASP A O 1
ATOM 1408 N N . VAL A 1 239 ? 17.599 44.673 58.413 1.00 63.07 390 VAL A N 1
ATOM 1409 C CA . VAL A 1 239 ? 16.663 45.748 58.109 1.00 52.31 390 VAL A CA 1
ATOM 1410 C C . VAL A 1 239 ? 15.238 45.322 58.440 1.00 51.08 390 VAL A C 1
ATOM 1411 O O . VAL A 1 239 ? 14.500 46.048 59.118 1.00 52.86 390 VAL A O 1
ATOM 1415 N N . LEU A 1 240 ? 14.819 44.148 57.952 1.00 49.09 391 LEU A N 1
ATOM 1416 C CA . LEU A 1 240 ? 13.436 43.728 58.166 1.00 51.55 391 LEU A CA 1
ATOM 1417 C C . LEU A 1 240 ? 13.133 43.579 59.656 1.00 57.77 391 LEU A C 1
ATOM 1418 O O . LEU A 1 240 ? 12.105 44.063 60.147 1.00 62.99 391 LEU A O 1
ATOM 1423 N N . GLN A 1 241 ? 14.032 42.921 60.393 1.00 57.19 392 GLN A N 1
ATOM 1424 C CA . GLN A 1 241 ? 13.841 42.759 61.831 1.00 60.17 392 GLN A CA 1
ATOM 1425 C C . GLN A 1 241 ? 13.766 44.108 62.533 1.00 61.69 392 GLN A C 1
ATOM 1426 O O . GLN A 1 241 ? 12.906 44.319 63.397 1.00 64.73 392 GLN A O 1
ATOM 1432 N N . ALA A 1 242 ? 14.657 45.034 62.181 1.00 61.33 393 ALA A N 1
ATOM 1433 C CA . ALA A 1 242 ? 14.558 46.363 62.764 1.00 58.90 393 ALA A CA 1
ATOM 1434 C C . ALA A 1 242 ? 13.240 47.020 62.376 1.00 64.83 393 ALA A C 1
ATOM 1435 O O . ALA A 1 242 ? 12.553 47.586 63.232 1.00 63.58 393 ALA A O 1
ATOM 1437 N N . TYR A 1 243 ? 12.840 46.911 61.101 1.00 58.26 394 TYR A N 1
ATOM 1438 C CA . TYR A 1 243 ? 11.600 47.553 60.674 1.00 54.56 394 TYR A CA 1
ATOM 1439 C C . TYR A 1 243 ? 10.407 47.014 61.454 1.00 57.97 394 TYR A C 1
ATOM 1440 O O . TYR A 1 243 ? 9.594 47.784 61.976 1.00 58.33 394 TYR A O 1
ATOM 1449 N N . ILE A 1 244 ? 10.283 45.689 61.542 1.00 59.10 395 ILE A N 1
ATOM 1450 C CA . ILE A 1 244 ? 9.126 45.099 62.215 1.00 60.90 395 ILE A CA 1
ATOM 1451 C C . ILE A 1 244 ? 9.026 45.570 63.665 1.00 71.82 395 ILE A C 1
ATOM 1452 O O . ILE A 1 244 ? 7.928 45.837 64.166 1.00 87.93 395 ILE A O 1
ATOM 1457 N N . ARG A 1 245 ? 10.161 45.678 64.366 1.00 72.09 396 ARG A N 1
ATOM 1458 C CA . ARG A 1 245 ? 10.129 46.008 65.792 1.00 64.06 396 ARG A CA 1
ATOM 1459 C C . ARG A 1 245 ? 9.813 47.482 66.016 1.00 70.51 396 ARG A C 1
ATOM 1460 O O . ARG A 1 245 ? 8.933 47.820 66.819 1.00 73.68 396 ARG A O 1
ATOM 1468 N N . ILE A 1 246 ? 10.525 48.368 65.310 1.00 74.19 397 ILE A N 1
ATOM 1469 C CA . ILE A 1 246 ? 10.312 49.809 65.454 1.00 73.89 397 ILE A CA 1
ATOM 1470 C C . ILE A 1 246 ? 8.950 50.204 64.890 1.00 72.49 397 ILE A C 1
ATOM 1471 O O . ILE A 1 246 ? 8.104 50.767 65.595 1.00 77.29 397 ILE A O 1
ATOM 1476 N N . GLN A 1 247 ? 8.710 49.897 63.618 1.00 76.48 398 GLN A N 1
ATOM 1477 C CA . GLN A 1 247 ? 7.620 50.510 62.866 1.00 83.04 398 GLN A CA 1
ATOM 1478 C C . GLN A 1 247 ? 6.433 49.585 62.605 1.00 79.27 398 GLN A C 1
ATOM 1479 O O . GLN A 1 247 ? 5.537 49.969 61.849 1.00 83.49 398 GLN A O 1
ATOM 1485 N N . HIS A 1 248 ? 6.385 48.395 63.197 1.00 78.49 399 HIS A N 1
ATOM 1486 C CA . HIS A 1 248 ? 5.207 47.532 63.043 1.00 85.08 399 HIS A CA 1
ATOM 1487 C C . HIS A 1 248 ? 4.632 47.154 64.394 1.00 85.68 399 HIS A C 1
ATOM 1488 O O . HIS A 1 248 ? 5.222 46.316 65.103 1.00 91.20 399 HIS A O 1
ATOM 1495 N N . PRO A 1 249 ? 3.651 47.889 64.807 1.00 93.37 400 PRO A N 1
ATOM 1496 C CA . PRO A 1 249 ? 2.911 47.836 66.036 1.00 109.74 400 PRO A CA 1
ATOM 1497 C C . PRO A 1 249 ? 2.723 46.444 66.501 1.00 111.61 400 PRO A C 1
ATOM 1498 O O . PRO A 1 249 ? 3.198 46.062 67.562 1.00 113.37 400 PRO A O 1
ATOM 1502 N N . GLY A 1 250 ? 2.069 45.643 65.692 1.00 108.17 401 GLY A N 1
ATOM 1503 C CA . GLY A 1 250 ? 1.843 44.296 66.121 1.00 109.10 401 GLY A CA 1
ATOM 1504 C C . GLY A 1 250 ? 2.944 43.409 65.649 1.00 111.68 401 GLY A C 1
ATOM 1505 O O . GLY A 1 250 ? 3.958 43.838 65.150 1.00 117.06 401 GLY A O 1
ATOM 1506 N N . GLY A 1 251 ? 2.709 42.108 65.728 1.00 107.40 402 GLY A N 1
ATOM 1507 C CA . GLY A 1 251 ? 3.651 41.138 65.201 1.00 100.51 402 GLY A CA 1
ATOM 1508 C C . GLY A 1 251 ? 5.082 40.965 65.677 1.00 95.85 402 GLY A C 1
ATOM 1509 O O . GLY A 1 251 ? 6.035 41.376 65.016 1.00 91.70 402 GLY A O 1
ATOM 1510 N N . ARG A 1 252 ? 5.214 40.344 66.839 1.00 30.00 403 ARG A N 1
ATOM 1511 C CA . ARG A 1 252 ? 6.462 39.967 67.414 1.00 30.00 403 ARG A CA 1
ATOM 1512 C C . ARG A 1 252 ? 6.861 38.667 66.767 1.00 30.00 403 ARG A C 1
ATOM 1513 O O . ARG A 1 252 ? 8.011 38.359 66.679 1.00 30.00 403 ARG A O 1
ATOM 1521 N N . LEU A 1 253 ? 5.903 37.890 66.317 1.00 78.95 404 LEU A N 1
ATOM 1522 C CA . LEU A 1 253 ? 6.207 36.653 65.678 1.00 74.90 404 LEU A CA 1
ATOM 1523 C C . LEU A 1 253 ? 6.145 36.768 64.170 1.00 73.77 404 LEU A C 1
ATOM 1524 O O . LEU A 1 253 ? 6.281 35.789 63.507 1.00 71.25 404 LEU A O 1
ATOM 1529 N N . LEU A 1 254 ? 5.999 37.966 63.640 1.00 65.43 405 LEU A N 1
ATOM 1530 C CA . LEU A 1 254 ? 5.805 38.143 62.203 1.00 62.54 405 LEU A CA 1
ATOM 1531 C C . LEU A 1 254 ? 7.051 37.782 61.401 1.00 63.01 405 LEU A C 1
ATOM 1532 O O . LEU A 1 254 ? 6.958 37.126 60.356 1.00 61.82 405 LEU A O 1
ATOM 1537 N N . TYR A 1 255 ? 8.221 38.228 61.854 1.00 65.54 406 TYR A N 1
ATOM 1538 C CA . TYR A 1 255 ? 9.457 37.934 61.139 1.00 62.30 406 TYR A CA 1
ATOM 1539 C C . TYR A 1 255 ? 9.674 36.430 61.008 1.00 68.35 406 TYR A C 1
ATOM 1540 O O . TYR A 1 255 ? 10.026 35.932 59.930 1.00 75.05 406 TYR A O 1
ATOM 1549 N N . ALA A 1 256 ? 9.475 35.690 62.100 1.00 60.99 407 ALA A N 1
ATOM 1550 C CA . ALA A 1 256 ? 9.565 34.237 62.030 1.00 60.94 407 ALA A CA 1
ATOM 1551 C C . ALA A 1 256 ? 8.565 33.663 61.037 1.00 62.43 407 ALA A C 1
ATOM 1552 O O . ALA A 1 256 ? 8.830 32.616 60.430 1.00 56.80 407 ALA A O 1
ATOM 1554 N N . LYS A 1 257 ? 7.414 34.329 60.865 1.00 65.46 408 LYS A N 1
ATOM 1555 C CA . LYS A 1 257 ? 6.407 33.853 59.922 1.00 59.81 408 LYS A CA 1
ATOM 1556 C C . LYS A 1 257 ? 6.835 34.113 58.493 1.00 61.67 408 LYS A C 1
ATOM 1557 O O . LYS A 1 257 ? 6.552 33.306 57.600 1.00 60.05 408 LYS A O 1
ATOM 1563 N N . MET A 1 258 ? 7.503 35.249 58.266 1.00 62.88 409 MET A N 1
ATOM 1564 C CA . MET A 1 258 ? 7.980 35.610 56.936 1.00 53.58 409 MET A CA 1
ATOM 1565 C C . MET A 1 258 ? 9.084 34.670 56.468 1.00 52.16 409 MET A C 1
ATOM 1566 O O . MET A 1 258 ? 9.123 34.288 55.295 1.00 54.98 409 MET A O 1
ATOM 1571 N N . ILE A 1 259 ? 9.994 34.291 57.368 1.00 52.92 410 ILE A N 1
ATOM 1572 C CA . ILE A 1 259 ? 11.017 33.311 57.017 1.00 48.81 410 ILE A CA 1
ATOM 1573 C C . ILE A 1 259 ? 10.368 31.977 56.670 1.00 60.74 410 ILE A C 1
ATOM 1574 O O . ILE A 1 259 ? 10.814 31.275 55.752 1.00 74.02 410 ILE A O 1
ATOM 1579 N N . GLN A 1 260 ? 9.298 31.608 57.389 1.00 49.30 411 GLN A N 1
ATOM 1580 C CA . GLN A 1 260 ? 8.558 30.402 57.028 1.00 57.32 411 GLN A CA 1
ATOM 1581 C C . GLN A 1 260 ? 8.065 30.478 55.587 1.00 62.74 411 GLN A C 1
ATOM 1582 O O . GLN A 1 260 ? 8.121 29.489 54.847 1.00 60.78 411 GLN A O 1
ATOM 1588 N N . LYS A 1 261 ? 7.595 31.653 55.166 1.00 55.43 412 LYS A N 1
ATOM 1589 C CA . LYS A 1 261 ? 7.095 31.802 53.813 1.00 50.67 412 LYS A CA 1
ATOM 1590 C C . LYS A 1 261 ? 8.182 31.507 52.784 1.00 53.91 412 LYS A C 1
ATOM 1591 O O . LY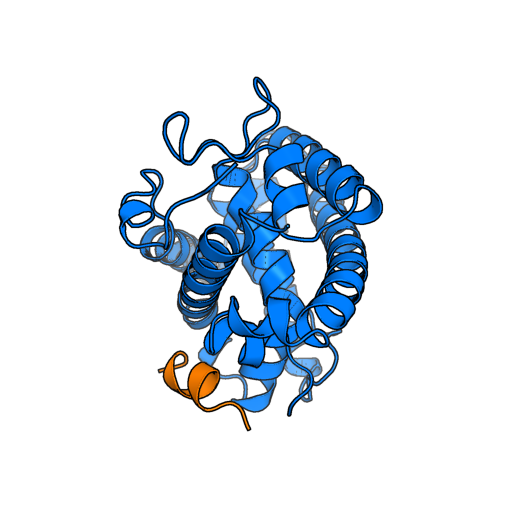S A 1 261 ? 7.883 30.977 51.709 1.00 57.84 412 LYS A O 1
ATOM 1597 N N . LEU A 1 262 ? 9.447 31.788 53.112 1.00 54.51 413 LEU A N 1
ATOM 1598 C CA . LEU A 1 262 ? 10.545 31.434 52.215 1.00 55.32 413 LEU A CA 1
ATOM 1599 C C . LEU A 1 262 ? 10.663 29.925 52.056 1.00 57.74 413 LEU A C 1
ATOM 1600 O O . LEU A 1 262 ? 10.827 29.417 50.933 1.00 52.44 413 LEU A O 1
ATOM 1605 N N . ALA A 1 263 ? 10.568 29.190 53.168 1.00 50.01 414 ALA A N 1
ATOM 1606 C CA . ALA A 1 263 ? 10.613 27.733 53.094 1.00 50.03 414 ALA A CA 1
ATOM 1607 C C . ALA A 1 263 ? 9.484 27.192 52.236 1.00 54.24 414 ALA A C 1
ATOM 1608 O O . ALA A 1 263 ? 9.663 26.205 51.516 1.00 58.57 414 ALA A O 1
ATOM 1610 N N . ASP A 1 264 ? 8.302 27.807 52.331 1.00 54.22 415 ASP A N 1
ATOM 1611 C CA . ASP A 1 264 ? 7.176 27.389 51.511 1.00 51.79 415 ASP A CA 1
ATOM 1612 C C . ASP A 1 264 ? 7.491 27.569 50.035 1.00 51.73 415 ASP A C 1
ATOM 1613 O O . ASP A 1 264 ? 7.218 26.680 49.224 1.00 55.87 415 ASP A O 1
ATOM 1618 N N . LEU A 1 265 ? 8.098 28.705 49.673 1.00 55.76 416 LEU A N 1
ATOM 1619 C CA . LEU A 1 265 ? 8.414 28.988 48.274 1.00 49.69 416 LEU A CA 1
ATOM 1620 C C . LEU A 1 265 ? 9.434 28.012 47.712 1.00 46.80 416 LEU A C 1
ATOM 1621 O O . LEU A 1 265 ? 9.409 27.721 46.518 1.00 66.60 416 LEU A O 1
ATOM 1626 N N . ARG A 1 266 ? 10.357 27.531 48.536 1.00 44.95 417 ARG A N 1
ATOM 1627 C CA . ARG A 1 266 ? 11.279 26.507 48.072 1.00 40.27 417 ARG A CA 1
ATOM 1628 C C . ARG A 1 266 ? 10.523 25.269 47.633 1.00 47.81 417 ARG A C 1
ATOM 1629 O O . ARG A 1 266 ? 10.826 24.690 46.583 1.00 55.18 417 ARG A O 1
ATOM 1637 N N . SER A 1 267 ? 9.520 24.859 48.418 1.00 49.29 418 SER A N 1
ATOM 1638 C CA . SER A 1 267 ? 8.693 23.711 48.050 1.00 55.00 418 SER A CA 1
ATOM 1639 C C . SER A 1 267 ? 7.872 24.000 46.795 1.00 57.62 418 SER A C 1
ATOM 1640 O O . SER A 1 267 ? 7.750 23.141 45.909 1.00 57.54 418 SER A O 1
ATOM 1643 N N . LEU A 1 268 ? 7.279 25.196 46.723 1.00 48.88 419 LEU A N 1
ATOM 1644 C CA . LEU A 1 268 ? 6.626 25.644 45.504 1.00 47.50 419 LEU A CA 1
ATOM 1645 C C . LEU A 1 268 ? 7.594 25.623 44.326 1.00 50.62 419 LEU A C 1
ATOM 1646 O O . LEU A 1 268 ? 7.239 25.192 43.221 1.00 56.77 419 LEU A O 1
ATOM 1651 N N . ASN A 1 269 ? 8.824 26.088 44.547 1.00 42.72 420 ASN A N 1
ATOM 1652 C CA . ASN A 1 269 ? 9.796 26.137 43.468 1.00 43.78 420 ASN A CA 1
ATOM 1653 C C . ASN A 1 269 ? 10.086 24.744 42.934 1.00 51.84 420 ASN A C 1
ATOM 1654 O O . ASN A 1 269 ? 10.252 24.552 41.725 1.00 62.36 420 ASN A O 1
ATOM 1659 N N . GLU A 1 270 ? 10.135 23.758 43.817 1.00 49.54 421 GLU A N 1
ATOM 1660 C CA . GLU A 1 270 ? 10.518 22.427 43.378 1.00 50.62 421 GLU A CA 1
ATOM 1661 C C . GLU A 1 270 ? 9.400 21.779 42.581 1.00 47.41 421 GLU A C 1
ATOM 1662 O O . GLU A 1 270 ? 9.655 21.131 41.561 1.00 60.65 421 GLU A O 1
ATOM 1668 N N . GLU A 1 271 ? 8.157 21.940 43.029 1.00 48.65 422 GLU A N 1
ATOM 1669 C CA . GLU A 1 271 ? 7.042 21.322 42.320 1.00 56.65 422 GLU A CA 1
ATOM 1670 C C . GLU A 1 271 ? 6.858 21.955 40.946 1.00 55.46 422 GLU A C 1
ATOM 1671 O O . GLU A 1 271 ? 6.627 21.259 39.954 1.00 49.60 422 GLU A O 1
ATOM 1677 N N . HIS A 1 272 ? 6.970 23.277 40.880 1.00 53.27 423 HIS A N 1
ATOM 1678 C CA . HIS A 1 272 ? 6.922 23.984 39.612 1.00 49.99 423 HIS A CA 1
ATOM 1679 C C . HIS A 1 272 ? 7.973 23.454 38.643 1.00 61.26 423 HIS A C 1
ATOM 1680 O O . HIS A 1 272 ? 7.647 23.018 37.533 1.00 59.87 423 HIS A O 1
ATOM 1687 N N . SER A 1 273 ? 9.242 23.462 39.066 1.00 63.32 424 SER A N 1
ATOM 1688 C CA . SER A 1 273 ? 10.343 22.981 38.234 1.00 55.01 424 SER A CA 1
ATOM 1689 C C . SER A 1 273 ? 10.027 21.650 37.564 1.00 45.06 424 SER A C 1
ATOM 1690 O O . SER A 1 273 ? 10.398 21.433 36.410 1.00 51.96 424 SER A O 1
ATOM 1693 N N . LYS A 1 274 ? 9.374 20.735 38.286 1.00 43.17 425 LYS A N 1
ATOM 1694 C CA . LYS A 1 274 ? 9.093 19.411 37.747 1.00 47.27 425 LYS A CA 1
ATOM 1695 C C . LYS A 1 274 ? 8.046 19.491 36.658 1.00 53.74 425 LYS A C 1
ATOM 1696 O O . LYS A 1 274 ? 8.204 18.905 35.579 1.00 63.92 425 LYS A O 1
ATOM 1702 N N . GLN A 1 275 ? 6.952 20.195 36.934 1.00 49.03 426 GLN A N 1
ATOM 1703 C CA . GLN A 1 275 ? 5.930 20.357 35.914 1.00 57.60 426 GLN A CA 1
ATOM 1704 C C . GLN A 1 275 ? 6.444 21.180 34.746 1.00 60.58 426 GLN A C 1
ATOM 1705 O O . GLN A 1 275 ? 6.032 20.948 33.601 1.00 73.24 426 GLN A O 1
ATOM 1711 N N . TYR A 1 276 ? 7.349 22.127 35.008 1.00 45.54 427 TYR A N 1
ATOM 1712 C CA . TYR A 1 276 ? 7.880 22.935 33.922 1.00 45.30 427 TYR A CA 1
ATOM 1713 C C . TYR A 1 276 ? 8.880 22.150 33.096 1.00 55.03 427 TYR A C 1
ATOM 1714 O O . TYR A 1 276 ? 8.899 22.271 31.866 1.00 61.48 427 TYR A O 1
ATOM 1723 N N . ARG A 1 277 ? 9.751 21.379 33.750 1.00 50.22 428 ARG A N 1
ATOM 1724 C CA . ARG A 1 277 ? 10.662 20.525 32.995 1.00 48.26 428 ARG A CA 1
ATOM 1725 C C . ARG A 1 277 ? 9.875 19.580 32.098 1.00 50.88 428 ARG A C 1
ATOM 1726 O O . ARG A 1 277 ? 10.179 19.437 30.908 1.00 53.37 428 ARG A O 1
ATOM 1734 N N . SER A 1 278 ? 8.835 18.950 32.652 1.00 51.76 429 SER A N 1
ATOM 1735 C CA . SER A 1 278 ? 7.988 18.078 31.850 1.00 56.50 429 SER A CA 1
ATOM 1736 C C . SER A 1 278 ? 7.357 18.835 30.687 1.00 55.66 429 SER A C 1
ATOM 1737 O O . SER A 1 278 ? 7.280 18.315 29.572 1.00 53.28 429 SER A O 1
ATOM 1740 N N . LEU A 1 279 ? 6.924 20.074 30.920 1.00 59.43 430 LEU A N 1
ATOM 1741 C CA . LEU A 1 279 ? 6.293 20.854 29.863 1.00 53.46 430 LEU A CA 1
ATOM 1742 C C . LEU A 1 279 ? 7.317 21.287 28.818 1.00 52.07 430 LEU A C 1
ATOM 1743 O O . LEU A 1 279 ? 7.170 20.995 27.628 1.00 50.38 430 LEU A O 1
ATOM 1748 N N . SER A 1 280 ? 8.379 21.963 29.254 1.00 52.25 431 SER A N 1
ATOM 1749 C CA . SER A 1 280 ? 9.424 22.417 28.348 1.00 57.57 431 SER A CA 1
ATOM 1750 C C . SER A 1 280 ? 10.000 21.306 27.475 1.00 56.35 431 SER A C 1
ATOM 1751 O O . SER A 1 280 ? 10.612 21.608 26.445 1.00 64.84 431 SER A O 1
ATOM 1754 N N . PHE A 1 281 ? 9.859 20.037 27.864 1.00 54.25 432 PHE A N 1
ATOM 1755 C CA . PHE A 1 281 ? 10.408 18.936 27.074 1.00 60.15 432 PHE A CA 1
ATOM 1756 C C . PHE A 1 281 ? 9.430 18.419 26.029 1.00 62.37 432 PHE A C 1
ATOM 1757 O O . PHE A 1 281 ? 9.745 17.452 25.322 1.00 66.17 432 PHE A O 1
ATOM 1765 N N . GLN A 1 282 ? 8.252 19.023 25.935 1.00 52.81 433 GLN A N 1
ATOM 1766 C CA . GLN A 1 282 ? 7.253 18.659 24.943 1.00 51.65 433 GLN A CA 1
ATOM 1767 C C . GLN A 1 282 ? 7.163 19.748 23.877 1.00 55.47 433 GLN A C 1
ATOM 1768 O O . GLN A 1 282 ? 6.663 20.851 24.170 1.00 54.41 433 GLN A O 1
ATOM 1774 N N . PRO A 1 283 ? 7.618 19.490 22.639 1.00 52.18 434 PRO A N 1
ATOM 1775 C CA . PRO A 1 283 ? 7.709 20.577 21.644 1.00 48.00 434 PRO A CA 1
ATOM 1776 C C . PRO A 1 283 ? 6.385 21.254 21.347 1.00 47.33 434 PRO A C 1
ATOM 1777 O O . PRO A 1 283 ? 6.384 22.470 21.130 1.00 53.72 434 PRO A O 1
ATOM 1781 N N . GLU A 1 284 ? 5.256 20.531 21.370 1.00 48.86 435 GLU A N 1
ATOM 1782 C CA . GLU A 1 284 ? 3.968 21.184 21.147 1.00 48.92 435 GLU A CA 1
ATOM 1783 C C . GLU A 1 284 ? 3.675 22.252 22.200 1.00 55.86 435 GLU A C 1
ATOM 1784 O O . GLU A 1 284 ? 2.970 23.228 21.917 1.00 52.56 435 GLU A O 1
ATOM 1790 N N . HIS A 1 285 ? 4.209 22.097 23.411 1.00 61.06 436 HIS A N 1
ATOM 1791 C CA . HIS A 1 285 ? 4.023 23.087 24.467 1.00 49.99 436 HIS A CA 1
ATOM 1792 C C . HIS A 1 285 ? 5.178 24.075 24.560 1.00 44.05 436 HIS A C 1
ATOM 1793 O O . HIS A 1 285 ? 4.945 25.284 24.679 1.00 39.82 436 HIS A O 1
ATOM 1800 N N . SER A 1 286 ? 6.424 23.610 24.447 1.00 44.75 437 SER A N 1
ATOM 1801 C CA . SER A 1 286 ? 7.545 24.546 24.493 1.00 51.22 437 SER A CA 1
ATOM 1802 C C . SER A 1 286 ? 7.506 25.592 23.379 1.00 46.94 437 SER A C 1
ATOM 1803 O O . SER A 1 286 ? 8.075 26.673 23.550 1.00 49.25 437 SER A O 1
ATOM 1806 N N . MET A 1 287 ? 6.836 25.327 22.257 1.00 46.18 438 MET A N 1
ATOM 1807 C CA . MET A 1 287 ? 6.772 26.358 21.222 1.00 49.34 438 MET A CA 1
ATOM 1808 C C . MET A 1 287 ? 5.779 27.463 21.554 1.00 49.05 438 MET A C 1
ATOM 1809 O O . MET A 1 287 ? 5.799 28.511 20.900 1.00 52.46 438 MET A O 1
ATOM 1814 N N . GLN A 1 288 ? 4.939 27.266 22.559 1.00 54.85 439 GLN A N 1
ATOM 1815 C CA . GLN A 1 288 ? 4.080 28.320 23.064 1.00 48.35 439 GLN A CA 1
ATOM 1816 C C . GLN A 1 288 ? 4.751 29.159 24.149 1.00 43.48 439 GLN A C 1
ATOM 1817 O O . GLN A 1 288 ? 4.227 30.221 24.505 1.00 39.64 439 GLN A O 1
ATOM 1823 N N . LEU A 1 289 ? 5.912 28.735 24.653 1.00 43.08 440 LEU A N 1
ATOM 1824 C CA . LEU A 1 289 ? 6.682 29.526 25.601 1.00 38.70 440 LEU A CA 1
ATOM 1825 C C . LEU A 1 289 ? 7.362 30.703 24.898 1.00 49.62 440 LEU A C 1
ATOM 1826 O O . LEU A 1 289 ? 7.279 30.869 23.680 1.00 57.30 440 LEU A O 1
ATOM 1831 N N . THR A 1 290 ? 8.047 31.541 25.671 1.00 50.97 441 THR A N 1
ATOM 1832 C CA . THR A 1 290 ? 8.817 32.644 25.111 1.00 46.56 441 THR A CA 1
ATOM 1833 C C . THR A 1 290 ? 10.307 32.354 25.202 1.00 49.41 441 THR A C 1
ATOM 1834 O O . THR A 1 290 ? 10.750 31.584 26.059 1.00 53.98 441 THR A O 1
ATOM 1838 N N . PRO A 1 291 ? 11.118 32.961 24.338 1.00 44.23 442 PRO A N 1
ATOM 1839 C CA . PRO A 1 291 ? 12.572 32.821 24.491 1.00 45.90 442 PRO A CA 1
ATOM 1840 C C . PRO A 1 291 ? 13.080 33.106 25.909 1.00 50.72 442 PRO A C 1
ATOM 1841 O O . PRO A 1 291 ? 13.949 32.377 26.410 1.00 47.78 442 PRO A O 1
ATOM 1845 N N . LEU A 1 292 ? 12.564 34.154 26.568 1.00 46.36 443 LEU A N 1
ATOM 1846 C CA . LEU A 1 292 ? 13.046 34.494 27.906 1.00 48.29 443 LEU A CA 1
ATOM 1847 C C . LEU A 1 292 ? 12.667 33.419 28.918 1.00 45.79 443 LEU A C 1
ATOM 1848 O O . LEU A 1 292 ? 13.492 33.025 29.748 1.00 50.92 443 LEU A O 1
ATOM 1853 N N . VAL A 1 293 ? 11.426 32.927 28.859 1.00 44.83 444 VAL A N 1
ATOM 1854 C CA . VAL A 1 293 ? 11.013 31.852 29.757 1.00 47.02 444 VAL A CA 1
ATOM 1855 C C . VAL A 1 293 ? 11.908 30.636 29.576 1.00 44.82 444 VAL A C 1
ATOM 1856 O O . VAL A 1 293 ? 12.394 30.049 30.550 1.00 48.92 444 VAL A O 1
ATOM 1860 N N . LEU A 1 294 ? 12.140 30.239 28.326 1.00 45.22 445 LEU A N 1
ATOM 1861 C CA . LEU A 1 294 ? 12.955 29.058 28.072 1.00 42.89 445 LEU A CA 1
ATOM 1862 C C . LEU A 1 294 ? 14.387 29.255 28.553 1.00 43.14 445 LEU A C 1
ATOM 1863 O O . LEU A 1 294 ? 15.038 28.290 28.984 1.00 45.42 445 LEU A O 1
ATOM 1868 N N . GLU A 1 295 ? 14.897 30.489 28.480 1.00 38.44 446 GLU A N 1
ATOM 1869 C CA . GLU A 1 295 ? 16.270 30.742 28.902 1.00 43.64 446 GLU A CA 1
ATOM 1870 C C . GLU A 1 295 ? 16.405 30.758 30.426 1.00 43.94 446 GLU A C 1
ATOM 1871 O O . GLU A 1 295 ? 17.355 30.190 30.969 1.00 48.19 446 GLU A O 1
ATOM 1877 N N . VAL A 1 296 ? 15.466 31.396 31.126 1.00 44.63 447 VAL A N 1
ATOM 1878 C CA . VAL A 1 296 ? 15.567 31.557 32.578 1.00 44.85 447 VAL A CA 1
ATOM 1879 C C . VAL A 1 296 ? 15.167 30.283 33.313 1.00 51.53 447 VAL A C 1
ATOM 1880 O O . VAL A 1 296 ? 15.740 29.958 34.360 1.00 71.22 447 VAL A O 1
ATOM 1884 N N . PHE A 1 297 ? 14.175 29.548 32.801 1.00 45.26 448 PHE A N 1
ATOM 1885 C CA . PHE A 1 297 ? 13.716 28.319 33.441 1.00 37.37 448 PHE A CA 1
ATOM 1886 C C . PHE A 1 297 ? 14.400 27.078 32.897 1.00 44.44 448 PHE A C 1
ATOM 1887 O O . PHE A 1 297 ? 14.060 25.969 33.319 1.00 56.94 448 PHE A O 1
ATOM 1895 N N . GLY A 1 298 ? 15.341 27.231 31.969 1.00 46.91 449 GLY A N 1
ATOM 1896 C CA . GLY A 1 298 ? 15.957 26.101 31.314 1.00 45.84 449 GLY A CA 1
ATOM 1897 C C . GLY A 1 298 ? 17.308 25.774 31.917 1.00 54.08 449 GLY A C 1
ATOM 1898 O O . GLY A 1 298 ? 17.877 26.538 32.687 1.00 60.05 449 GLY A O 1
ATOM 1899 N N . SER A 1 299 ? 17.834 24.627 31.509 1.00 58.77 450 SER A N 1
ATOM 1900 C CA . SER A 1 299 ? 18.941 23.982 32.191 1.00 71.39 450 SER A CA 1
ATOM 1901 C C . SER A 1 299 ? 20.317 24.401 31.675 1.00 79.26 450 SER A C 1
ATOM 1902 O O . SER A 1 299 ? 21.312 23.785 32.069 1.00 94.44 450 SER A O 1
ATOM 1905 N N . GLU A 1 300 ? 20.412 25.432 30.836 1.00 73.24 451 GLU A N 1
ATOM 1906 C CA . GLU A 1 300 ? 21.716 25.823 30.310 1.00 85.00 451 GLU A CA 1
ATOM 1907 C C . GLU A 1 300 ? 22.558 26.485 31.397 1.00 94.30 451 GLU A C 1
ATOM 1908 O O . GLU A 1 300 ? 22.130 26.653 32.542 1.00 99.91 451 GLU A O 1
ATOM 1914 N N . VAL A 1 301 ? 23.780 26.868 31.031 1.00 104.45 452 VAL A N 1
ATOM 1915 C CA . VAL A 1 301 ? 24.701 27.505 31.982 1.00 104.78 452 VAL A CA 1
ATOM 1916 C C . VAL A 1 301 ? 25.535 28.619 31.340 1.00 109.46 452 VAL A C 1
ATOM 1917 O O . VAL A 1 301 ? 26.036 28.483 30.223 1.00 113.02 452 VAL A O 1
ATOM 1921 N N . ASN B 2 1 ? 25.662 29.891 27.578 1.00 75.49 640 ASN B N 1
ATOM 1922 C CA . ASN B 2 1 ? 25.522 31.227 28.158 1.00 77.42 640 ASN B CA 1
ATOM 1923 C C . ASN B 2 1 ? 24.077 31.742 28.110 1.00 67.26 640 ASN B C 1
ATOM 1924 O O . ASN B 2 1 ? 23.166 31.033 27.673 1.00 60.98 640 ASN B O 1
ATOM 1929 N N . HIS B 2 2 ? 23.873 32.977 28.565 1.00 58.08 641 HIS B N 1
ATOM 1930 C CA . HIS B 2 2 ? 22.537 33.527 28.797 1.00 56.91 641 HIS B CA 1
ATOM 1931 C C . HIS B 2 2 ? 22.412 34.894 28.145 1.00 59.39 641 HIS B C 1
ATOM 1932 O O . HIS B 2 2 ? 22.351 35.918 28.835 1.00 61.37 641 HIS B O 1
ATOM 1939 N N . PRO B 2 3 ? 22.319 34.944 26.816 1.00 53.29 642 PRO B N 1
ATOM 1940 C CA . PRO B 2 3 ? 22.371 36.250 26.137 1.00 54.25 642 PRO B CA 1
ATOM 1941 C C . PRO B 2 3 ? 21.247 37.176 26.540 1.00 50.88 642 PRO B C 1
ATOM 1942 O O . PRO B 2 3 ? 21.455 38.391 26.639 1.00 56.87 642 PRO B O 1
ATOM 1946 N N . MET B 2 4 ? 20.052 36.637 26.773 1.00 48.37 643 MET B N 1
ATOM 1947 C CA . MET B 2 4 ? 18.920 37.502 27.082 1.00 45.65 643 MET B CA 1
ATOM 1948 C C . MET B 2 4 ? 18.971 37.991 28.514 1.00 53.20 643 MET B C 1
ATOM 1949 O O . MET B 2 4 ? 18.752 39.177 28.771 1.00 57.60 643 MET B O 1
ATOM 1954 N N . LEU B 2 5 ? 19.288 37.093 29.447 1.00 57.90 644 LEU B N 1
ATOM 1955 C CA . LEU B 2 5 ? 19.482 37.478 30.837 1.00 52.74 644 LEU B CA 1
ATOM 1956 C C . LEU B 2 5 ? 20.595 38.511 30.964 1.00 52.41 644 LEU B C 1
ATOM 1957 O O . LEU B 2 5 ? 20.477 39.487 31.717 1.00 58.40 644 LEU B O 1
ATOM 1962 N N . MET B 2 6 ? 21.691 38.299 30.236 1.00 48.29 645 MET B N 1
ATOM 1963 C CA . MET B 2 6 ? 22.798 39.246 30.230 1.00 50.61 645 MET B CA 1
ATOM 1964 C C . MET B 2 6 ? 22.342 40.619 29.745 1.00 58.07 645 MET B C 1
ATOM 1965 O O . MET B 2 6 ? 22.691 41.644 30.340 1.00 72.71 645 MET B O 1
ATOM 1970 N N . ASN B 2 7 ? 21.532 40.658 28.684 1.00 53.61 646 ASN B N 1
ATOM 1971 C CA . ASN B 2 7 ? 21.131 41.937 28.106 1.00 57.23 646 ASN B CA 1
ATOM 1972 C C . ASN B 2 7 ? 20.208 42.705 29.038 1.00 58.75 646 ASN B C 1
ATOM 1973 O O . ASN B 2 7 ? 20.310 43.932 29.153 1.00 68.29 646 ASN B O 1
ATOM 1978 N N . LEU B 2 8 ? 19.291 42.003 29.700 1.00 51.94 647 LEU B N 1
ATOM 1979 C CA . LEU B 2 8 ? 18.391 42.652 30.640 1.00 48.53 647 LEU B CA 1
ATOM 1980 C C . LEU B 2 8 ? 19.114 43.188 31.870 1.00 54.95 647 LEU B C 1
ATOM 1981 O O . LEU B 2 8 ? 18.628 44.147 32.483 1.00 50.46 647 LEU B O 1
ATOM 1986 N N . LEU B 2 9 ? 20.263 42.614 32.226 1.00 58.34 648 LEU B N 1
ATOM 1987 C CA . LEU B 2 9 ? 21.059 43.096 33.357 1.00 62.46 648 LEU B CA 1
ATOM 1988 C C . LEU B 2 9 ? 22.025 44.198 32.905 1.00 73.02 648 LEU B C 1
ATOM 1989 O O . LEU B 2 9 ? 23.240 44.083 33.038 1.00 70.37 648 LEU B O 1
ATOM 1994 N N . LYS B 2 10 ? 21.447 45.282 32.373 1.00 84.70 649 LYS B N 1
ATOM 1995 C CA . LYS B 2 10 ? 22.179 46.426 31.772 1.00 83.25 649 LYS B CA 1
ATOM 1996 C C . LYS B 2 10 ? 23.474 46.053 31.044 1.00 79.01 649 LYS B C 1
ATOM 1997 O O . LYS B 2 10 ? 23.584 44.995 30.428 1.00 71.76 649 LYS B O 1
#

InterPro domains:
  IPR000324 Vitamin D receptor [PR00350] (46-57)
  IPR000324 Vitamin D receptor [PR00350] (94-105)
  IPR000324 Vitamin D receptor [PR00350] (178-190)
  IPR000324 Vitamin D receptor [PR00350] (212-224)
  IPR000324 Vitamin D receptor [PR00350] (261-271)
  IPR000324 Vitamin D receptor [PR00350] (317-329)
  IPR000536 Nuclear hormone receptor, ligand-binding domain [PF00104] (249-427)
  IPR000536 Nuclear hormone receptor, ligand-binding domain [PS51843] (159-449)
  IPR000536 Nuclear hormone receptor, ligand-binding domain [SM00430] (260-420)
  IPR001628 Zinc finger, nuclear hormone receptor-type [PF00105] (55-123)
  IPR001628 Zinc finger, nuclear hormone receptor-type [PR00047] (56-72)
  IPR001628 Zinc finger, nuclear hormone receptor-type [PR00047] (72-87)
  IPR001628 Zinc finger, nuclear hormone receptor-type [PR00047] (105-113)
  IPR001628 Zinc finger, nuclear hormone receptor-type [PR00047] (113-121)
  IPR001628 Zinc finger, nuclear hormone receptor-type [PS00031] (56-82)
  IPR001628 Zinc finger, nuclear hormone receptor-type [PS51030] (53-128)
  IPR001628 Zinc finger, nuclear hormone receptor-type [SM00399] (53-124)
  IPR001723 Nuclear hormone receptor [PR00398] (117-127)
  IPR001723 Nuclear hormone receptor [PR00398] (261-282)
  IPR001723 Nuclear hormone receptor [PR00398] (282-298)

GO terms:
  GO:0070644 vitamin D response element binding (F, IDA)
  GO:0004879 nuclear receptor activity (F, IDA)
  GO:0005499 vitamin D binding (F, IDA)
  GO:0003700 DNA-binding transcription factor activity (F, IDA)
  GO:0006351 DNA-templated transcription (P, IDA)
  GO:0006355 regulation of DNA-templated transcription (P, I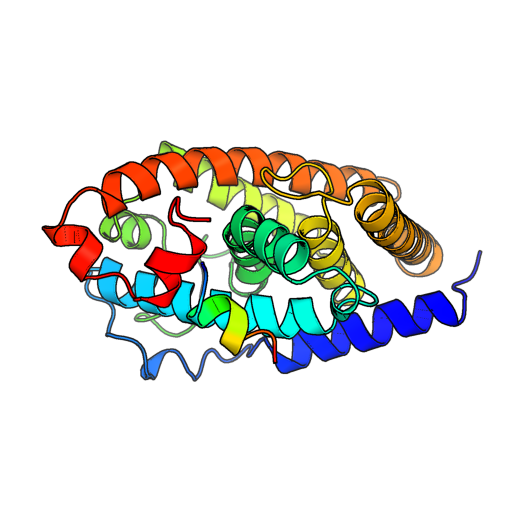DA)
  GO:1902098 calcitriol binding (F, IDA)
  GO:1902121 lithocholic acid binding (F, IDA)
  GO:0001503 ossification (P, IMP)
  GO:0001947 heart looping (P, IMP)
  GO:0003146 heart jogging (P, IMP)
  GO:0055074 calcium ion homeostasis (P, IMP)
  GO:0071425 hematopoietic stem cell proliferation (P, IMP)

B-factor: mean 61.99, std 18.73, range [28.92, 148.24]

Nearest PDB structures (foldseek):
  4ruj-assembly1_A-2  TM=1.001E+00  e=1.410E-31  Danio rerio
  7b39-assembly1_A  TM=9.998E-01  e=1.347E-31  Danio rerio
  4rup-assembly1_A-2  TM=1.001E+00  e=2.122E-31  Danio rerio
  7bnu-assembly1_A2  TM=9.983E-01  e=1.691E-31  Danio rerio
  4ruo-assembly1_X-2  TM=9.996E-01  e=7.926E-31  Danio rerio

Organism: Danio rerio (NCBI:txid7955)

Radius of gyration: 17.76 Å; Cα contacts (8 Å, |Δi|>4): 293; chains: 2; bounding box: 44×38×48 Å

Solvent-accessible surface area: 12240 Å² total; per-residue (Å²): 186,125,18,55,101,84,32,73,104,15,13,98,40,0,25,88,0,5,101,137,12,28,55,106,74,30,70,36,11,112,173,21,79,97,25,86,105,232,17,38,0,8,25,0,16,6,25,34,34,11,30,9,2,82,52,2,3,20,4,0,35,62,2,41,21,0,133,102,5,77,28,118,2,19,17,11,0,2,41,19,0,1,15,2,1,21,10,0,18,24,12,57,12,4,19,60,160,55,89,1,22,38,8,38,46,126,85,30,81,6,50,54,90,7,25,55,60,4,20,29,74,96,123,4,2,117,61,16,19,134,6,0,17,14,2,64,145,29,178,33,59,86,50,0,18,0,0,0,3,0,0,0,0,0,11,21,100,9,110,60,17,148,58,99,118,110,0,81,50,25,23,73,105,2,19,85,1,0,79,9,17,8,146,49,98,31,109,35,27,194,113,8,50,69,95,0,65,101,16,26,55,43,0,76,79,5,19,116,28,15,35,124,22,15,115,71,12,25,138,80,99,107,27,23,145,57,16,19,87,15,4,72,23,3,36,24,96,123,142,142,14,80,85,0,99,119,61,24,161

Sequence (249 aa):
HMLSDEQMQIINSLVEAHHKTYDDSYSDFVRFRPPVRRLSMLPHLADLVSYSIQKVIGFAKMIPGFRDLTAEDQIALLKSSAIEIIMLRSNQSFSLEDMSWSCGGPDFKYCINDVTKAGHTLELLEPLVKFQVGLKKLKLHEEEHVLLMAICLLSPDRPGVQDHVRIEALQDRLCDVLQAYIRIQHPGGRLLYAKMIQKLADLRSLNEEHSKQYRSLSFQPEHSMQLTPLVLEVFGSEVNHPMLMNLLK

=== Feature glossary ===
A reading guide for the features in this record.

Start from the sequence.

  · Sequence gives the chain of amino acids in standard one-letter code (A=alanine, C=cysteine, …, Y=tyrosine), read N→C. It is the only feature that is directly encoded by the gene; all structural features are derived from the folded form of this sequence.

Fold it, and you get atomic coordinates and the backbone conformation that goes with them.

  · The mmCIF table is the protein's shape written out atom by atom. For each backbone N, Cα, C, and carbonyl O, it records an (x, y, z) coordinate triple in Å plus the residue type, chain letter, and residue number.

  · Backbone dihedral angles. Every residue except chain termini has a φ (preceding-C → N → Cα → C) and a ψ (N → Cα → C → next-N). They are reported in degrees following the IUPAC sign convention. Secondary structure is essentially a statement about which (φ, ψ) basin each residue occupies.

  · DSSP 8-state secondary structure assigns each residue one of H (α-helix), G (3₁₀-helix), I (π-helix), E (extended β-strand), B (isolated β-bridge), T (hydrogen-bonded turn), S (bend), or '-' (coil). The assignment is computed from backbone hydrogen-bond geometry via the Kabsch–Sander algorithm.

  · P-SEA three-state annotation labels each residue as helix, strand, or coil based purely on the geometry of the Cα trace. It serves as a fallback when the full backbone (and thus DSSP) is unavailable.

Summarize the fold with a handful of shape descriptors and a per-residue structural alphabet.

  · Radius of gyration (Rg) is the root-mean-square distance of Cα atoms from their centroid — a single number for overall size and compactness. A globular domain of N residues has Rg ≈ 2.2·N^0.38 Å; an extended or disordered chain has a much larger Rg. The Cα contact count is the number of residue pairs whose Cα atoms are within 8 Å and are more than four positions apart in sequence — a standard proxy for tertiary packing density. The bounding box is the smallest axis-aligned box enclosing all Cα atoms.

  · Foldseek's 3Di representation compresses backbone geometry into a per-residue letter drawn from a learned twenty-state alphabet. It captures the tertiary interaction pattern around each residue — which residues are packed against it in space, regardless of where they are in sequence.

  · Accessible surface area quantifies burial. A residue with SASA near zero is packed into the hydrophobic core; one with SASA >100 Å² sits on the surface. Computed here via the Shrake–Rupley numerical algorithm with a 1.4 Å probe.

Ask how reliable the model is.

  · For AlphaFold models, the B-factor field carries pLDDT — the model's own estimate of local accuracy on a 0–100 scale. Regions with pLDDT<50 should be treated as essentially unmodeled; they often correspond to intrinsically disordered segments.

  · For experimental (PDB) structures, the B-factor (temperature factor) quantifies the positional spread of each atom in the crystal — a combination of thermal vibration and static disorder — in units of Å². High B-factors mark flexible loops or poorly resolved regions; low B-factors mark the rigid, well-ordered core.

  · PAE(i, j) answers: if I align the predicted and true structures on residue i, how far off (in Å) do I expect residue j to be? A block-diagonal PAE matrix with low values on the blocks and high values off-diagonal is the signature of a multi-domain protein with confidently predicted domains but uncertain inter-domain orientation.

Place it in context: what it resembles, what it is annotated as, and how it looks.

  · Structural nearest neighbors (via Foldseek easy-search vs the PDB). Reported per hit: target PDB id, E-value, and alignment TM-score. A TM-score above ~0.5 is the conventional threshold for 'same fold'.

  · Functional annotations link the protein to curated databases. InterPro entries identify conserved domains and families by matching the sequence against member-database signatures (Pfam, PROSITE, CDD, …). Gene Ontology (GO) terms describe molecular function, biological process, and cellular component in a controlled vocabulary. CATH places the structure in a hierarchical fold classification (Class/Architecture/Topology/Homologous-superfamily). The organism is the source species.

  · Plot images: a contact map (which residues are close in 3D, as an N×N binary image), a Ramachandran scatter (backbone torsion angles, revealing secondary-structure composition at a glance), and — for AlphaFold structures — a PAE heatmap (pairwise prediction confidence).

  · Structure images are PyMOL renders from six orthogonal camera directions. Cartoon representation draws heli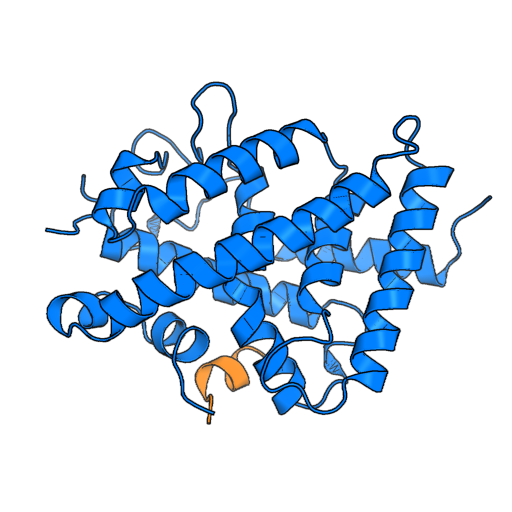ces as coils and strands as arrows; sticks shows the backbone as bonds; surface shows the solvent-excluded envelope. Rainbow coloring maps sequence position to hue (blue→red, N→C); chain coloring assigns a distinct color per polypeptide.